Protein AF-0000000078755066 (afdb_homodimer)

InterPro domains:
  IPR021857 Protein of unknown function DUF3467 [PF11950] (11-90)

Structure (mmCIF, N/CA/C/O backbone):
data_AF-0000000078755066-model_v1
#
loop_
_entity.id
_entity.type
_entity.pdbx_description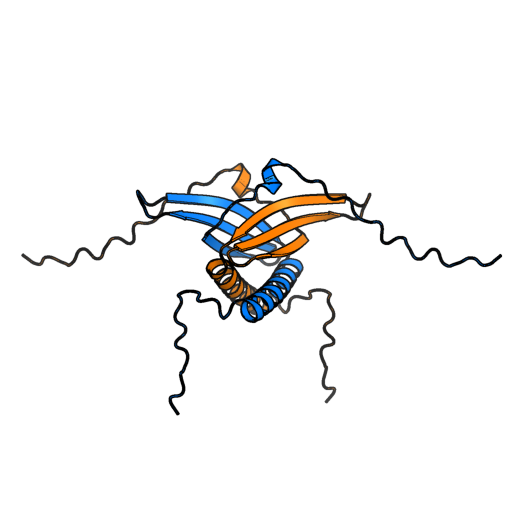
1 polymer 'DUF3467 domain-containing protein'
#
loop_
_atom_site.group_PDB
_atom_site.id
_atom_site.type_symbol
_atom_site.label_atom_id
_atom_site.label_alt_id
_atom_site.label_comp_id
_atom_site.label_asym_id
_atom_site.label_entity_id
_atom_site.label_seq_id
_atom_site.pdbx_PDB_ins_code
_atom_site.Cartn_x
_atom_site.Cartn_y
_atom_site.Cartn_z
_atom_site.occupancy
_atom_site.B_iso_or_equiv
_atom_site.auth_seq_id
_atom_site.auth_comp_id
_atom_site.auth_asym_id
_atom_site.auth_atom_id
_atom_site.pdbx_PDB_model_num
ATOM 1 N N . MET A 1 1 ? -50.469 -9.383 7.879 1 33 1 MET A N 1
ATOM 2 C CA . MET A 1 1 ? -49.594 -8.688 6.941 1 33 1 MET A CA 1
ATOM 3 C C . MET A 1 1 ? -48.125 -8.758 7.41 1 33 1 MET A C 1
ATOM 5 O O . MET A 1 1 ? -47.781 -8.172 8.438 1 33 1 MET A O 1
ATOM 9 N N . SER A 1 2 ? -47.375 -9.836 7.32 1 40.78 2 SER A N 1
ATOM 10 C CA . SER A 1 2 ? -46.062 -10.258 7.809 1 40.78 2 SER A CA 1
ATOM 11 C C . SER A 1 2 ? -44.969 -9.352 7.289 1 40.78 2 SER A C 1
ATOM 13 O O . SER A 1 2 ? -44.625 -9.383 6.105 1 40.78 2 SER A O 1
ATOM 15 N N . THR A 1 3 ? -44.906 -8.078 7.723 1 38.28 3 THR A N 1
ATOM 16 C CA . THR A 1 3 ? -43.906 -7.105 7.316 1 38.28 3 THR A CA 1
ATOM 17 C C . THR A 1 3 ? -42.5 -7.645 7.582 1 38.28 3 THR A C 1
ATOM 19 O O . THR A 1 3 ? -42.094 -7.762 8.734 1 38.28 3 THR A O 1
ATOM 22 N N . ALA A 1 4 ? -42.125 -8.641 6.852 1 44.81 4 ALA A N 1
ATOM 23 C CA . ALA A 1 4 ? -40.75 -9.102 6.934 1 44.81 4 ALA A CA 1
ATOM 24 C C . ALA A 1 4 ? -39.781 -7.926 6.996 1 44.81 4 ALA A C 1
ATOM 26 O O . ALA A 1 4 ? -39.969 -6.91 6.324 1 44.81 4 ALA A O 1
ATOM 27 N N . PRO A 1 5 ? -39.219 -7.602 8.109 1 39.03 5 PRO A N 1
ATOM 28 C CA . PRO A 1 5 ? -38.25 -6.496 8.164 1 39.03 5 PRO A CA 1
ATOM 29 C C . PRO A 1 5 ? -37.312 -6.48 6.961 1 39.03 5 PRO A C 1
ATOM 31 O O . PRO A 1 5 ? -36.875 -7.539 6.484 1 39.03 5 PRO A O 1
ATOM 34 N N . ASN A 1 6 ? -37.469 -5.574 5.949 1 39.66 6 ASN A N 1
ATOM 35 C CA . ASN A 1 6 ? -36.531 -5.262 4.879 1 39.66 6 ASN A CA 1
ATOM 36 C C . ASN A 1 6 ? -35.094 -5.277 5.387 1 39.66 6 ASN A C 1
ATOM 38 O O . ASN A 1 6 ? -34.688 -4.414 6.172 1 39.66 6 ASN A O 1
ATOM 42 N N . ILE A 1 7 ? -34.562 -6.367 5.832 1 41.25 7 ILE A N 1
ATOM 43 C CA . ILE A 1 7 ? -33.125 -6.379 6.055 1 41.25 7 ILE A CA 1
ATOM 44 C C . ILE A 1 7 ? -32.438 -5.438 5.062 1 41.25 7 ILE A C 1
ATOM 46 O O . ILE A 1 7 ? -32.656 -5.531 3.854 1 41.25 7 ILE A O 1
ATOM 50 N N . PRO A 1 8 ? -32.125 -4.277 5.457 1 41.56 8 PRO A N 1
ATOM 51 C CA . PRO A 1 8 ? -31.469 -3.385 4.5 1 41.56 8 PRO A CA 1
ATOM 52 C C . PRO A 1 8 ? -30.578 -4.133 3.52 1 41.56 8 PRO A C 1
ATOM 54 O O . PRO A 1 8 ? -29.844 -5.051 3.916 1 41.56 8 PRO A O 1
ATOM 57 N N . ASN A 1 9 ? -30.875 -4.395 2.326 1 42.41 9 ASN A N 1
ATOM 58 C CA . ASN A 1 9 ? -30.109 -4.914 1.198 1 42.41 9 ASN A CA 1
ATOM 59 C C . ASN A 1 9 ? -28.656 -4.445 1.244 1 42.41 9 ASN A C 1
ATOM 61 O O . ASN A 1 9 ? -28.391 -3.244 1.26 1 42.41 9 ASN A O 1
ATOM 65 N N . GLU A 1 10 ? -27.781 -5.004 1.999 1 49.69 10 GLU A N 1
ATOM 66 C CA . GLU A 1 10 ? -26.359 -4.691 1.84 1 49.69 10 GLU A CA 1
ATOM 67 C C . GLU A 1 10 ? -26.031 -4.359 0.387 1 49.69 10 GLU A C 1
ATOM 69 O O . GLU A 1 10 ? -25.984 -5.25 -0.465 1 49.69 10 GLU A O 1
ATOM 74 N N . SER A 1 11 ? -26.609 -3.354 -0.113 1 55.75 11 SER A N 1
ATOM 75 C CA . SER A 1 11 ? -26.438 -2.922 -1.497 1 55.75 11 SER A CA 1
ATOM 76 C C . SER A 1 11 ? -25.016 -3.154 -1.983 1 55.75 11 SER A C 1
ATOM 78 O O . SER A 1 11 ? -24.047 -2.725 -1.338 1 55.75 11 SER A O 1
ATOM 80 N N . LYS A 1 12 ? -24.75 -4.18 -2.77 1 70.56 12 LYS A N 1
ATOM 81 C CA . LYS A 1 12 ? -23.531 -4.578 -3.447 1 70.56 12 LYS A CA 1
ATOM 82 C C . LYS A 1 12 ? -22.906 -3.398 -4.195 1 70.56 12 LYS A C 1
ATOM 84 O O . LYS A 1 12 ? -23.516 -2.846 -5.109 1 70.56 12 LYS A O 1
ATOM 89 N N . ILE A 1 13 ? -22.016 -2.621 -3.639 1 84.25 13 ILE A N 1
ATOM 90 C CA . ILE A 1 13 ? -21.328 -1.497 -4.277 1 84.25 13 ILE A CA 1
ATOM 91 C C . ILE A 1 13 ? -20.656 -1.966 -5.562 1 84.25 13 ILE A C 1
ATOM 93 O O . ILE A 1 13 ? -19.906 -2.939 -5.555 1 84.25 13 ILE A O 1
ATOM 97 N N . GLU A 1 14 ? -21.203 -1.473 -6.664 1 88.5 14 GLU A N 1
ATOM 98 C CA . GLU A 1 14 ? -20.516 -1.733 -7.934 1 88.5 14 GLU A CA 1
ATOM 99 C C . GLU A 1 14 ? -19.188 -0.983 -8.016 1 88.5 14 GLU A C 1
ATOM 101 O O . GLU A 1 14 ? -19.156 0.238 -7.848 1 88.5 14 GLU A O 1
ATOM 106 N N . ILE A 1 15 ? -18.125 -1.681 -8.312 1 93.06 15 ILE A N 1
ATOM 107 C CA . ILE A 1 15 ? -16.781 -1.098 -8.344 1 93.06 15 ILE A CA 1
ATOM 108 C C . ILE A 1 15 ? -16.391 -0.798 -9.789 1 93.06 15 ILE A C 1
ATOM 110 O O . ILE A 1 15 ? -16.453 -1.679 -10.656 1 93.06 15 ILE A O 1
ATOM 114 N N . HIS A 1 16 ? -16.141 0.44 -10.062 1 94.62 16 HIS A N 1
ATOM 115 C CA . HIS A 1 16 ? -15.586 0.822 -11.359 1 94.62 16 HIS A CA 1
ATOM 116 C C . HIS A 1 16 ? -14.141 0.351 -11.5 1 94.62 16 HIS A C 1
ATOM 118 O O . HIS A 1 16 ? -13.305 0.636 -10.641 1 94.62 16 HIS A O 1
ATOM 124 N N . LEU A 1 17 ? -13.93 -0.341 -12.656 1 94.31 17 LEU A N 1
ATOM 125 C CA . LEU A 1 17 ? -12.609 -0.891 -12.938 1 94.31 17 LEU A CA 1
ATOM 126 C C . LEU A 1 17 ? -12.023 -0.285 -14.203 1 94.31 17 LEU A C 1
ATOM 128 O O . LEU A 1 17 ? -12.672 -0.293 -15.258 1 94.31 17 LEU A O 1
ATOM 132 N N . ASP A 1 18 ? -10.969 0.336 -14.148 1 95 18 ASP A N 1
ATOM 133 C CA . ASP A 1 18 ? -10.219 0.802 -15.305 1 95 18 ASP A CA 1
ATOM 134 C C . ASP A 1 18 ? -9.227 -0.26 -15.781 1 95 18 ASP A C 1
ATOM 136 O O . ASP A 1 18 ? -8.359 -0.691 -15.016 1 95 18 ASP A O 1
ATOM 140 N N . PRO A 1 19 ? -9.32 -0.684 -17.031 1 95.25 19 PRO A N 1
ATOM 141 C CA . PRO A 1 19 ? -8.438 -1.736 -17.547 1 95.25 19 PRO A CA 1
ATOM 142 C C . PRO A 1 19 ? -6.961 -1.413 -17.359 1 95.25 19 PRO A C 1
ATOM 144 O O . PRO A 1 19 ? -6.152 -2.316 -17.125 1 95.25 19 PRO A O 1
ATOM 147 N N . GLU A 1 20 ? -6.586 -0.195 -17.5 1 96.06 20 GLU A N 1
ATOM 148 C CA . GLU A 1 20 ? -5.188 0.189 -17.312 1 96.06 20 GLU A CA 1
ATOM 149 C C . GLU A 1 20 ? -4.738 -0.011 -15.875 1 96.06 20 GLU A C 1
ATOM 151 O O . GLU A 1 20 ? -3.605 -0.433 -15.625 1 96.06 20 GLU A O 1
ATOM 156 N N . ILE A 1 21 ? -5.629 0.199 -14.938 1 96.88 21 ILE A N 1
ATOM 157 C CA . ILE A 1 21 ? -5.312 0.047 -13.523 1 96.88 21 ILE A CA 1
ATOM 158 C C . ILE A 1 21 ? -5.273 -1.436 -13.164 1 96.88 21 ILE A C 1
ATOM 160 O O . ILE A 1 21 ? -4.461 -1.859 -12.336 1 96.88 21 ILE A O 1
ATOM 164 N N . LEU A 1 22 ? -6.066 -2.215 -13.805 1 96.12 22 LEU A N 1
ATOM 165 C CA . LEU A 1 22 ? -6.18 -3.643 -13.523 1 96.12 22 LEU A CA 1
ATOM 166 C C . LEU A 1 22 ? -4.867 -4.359 -13.828 1 96.12 22 LEU A C 1
ATOM 168 O O . LEU A 1 22 ? -4.586 -5.414 -13.25 1 96.12 22 LEU A O 1
ATOM 172 N N . LYS A 1 23 ? -4.129 -3.795 -14.703 1 96.81 23 LYS A N 1
ATOM 173 C CA . LYS A 1 23 ? -2.842 -4.387 -15.062 1 96.81 23 LYS A CA 1
ATOM 174 C C . LYS A 1 23 ? -1.881 -4.375 -13.883 1 96.81 23 LYS A C 1
ATOM 176 O O . LYS A 1 23 ? -0.989 -5.219 -13.789 1 96.81 23 LYS A O 1
ATOM 181 N N . GLY A 1 24 ? -2.096 -3.412 -13.016 1 98.12 24 GLY A N 1
ATOM 182 C CA . GLY A 1 24 ? -1.252 -3.279 -11.844 1 98.12 24 GLY A CA 1
ATOM 183 C C . GLY A 1 24 ? 0.086 -2.629 -12.133 1 98.12 24 GLY A C 1
ATOM 184 O O . GLY A 1 24 ? 0.492 -2.531 -13.297 1 98.12 24 GLY A O 1
ATOM 185 N N . THR A 1 25 ? 0.653 -2.164 -11.148 1 98.5 25 THR A N 1
ATOM 186 C CA . THR A 1 25 ? 1.986 -1.576 -11.219 1 98.5 25 THR A CA 1
ATOM 187 C C . THR A 1 25 ? 2.906 -2.188 -10.172 1 98.5 25 THR A C 1
ATOM 189 O O . THR A 1 25 ? 2.52 -2.324 -9.008 1 98.5 25 THR A O 1
ATOM 192 N N . PHE A 1 26 ? 4.035 -2.586 -10.602 1 98.56 26 PHE A N 1
ATOM 193 C CA . PHE A 1 26 ? 5.012 -3.211 -9.711 1 98.56 26 PHE A CA 1
ATOM 194 C C . PHE A 1 26 ? 5.766 -2.156 -8.906 1 98.56 26 PHE A C 1
ATOM 196 O O . PHE A 1 26 ? 6.148 -1.116 -9.445 1 98.56 26 PHE A O 1
ATOM 203 N N . ALA A 1 27 ? 5.93 -2.416 -7.66 1 98.5 27 ALA A N 1
ATOM 204 C CA . ALA A 1 27 ? 6.797 -1.619 -6.793 1 98.5 27 ALA A CA 1
ATOM 205 C C . ALA A 1 27 ? 7.711 -2.514 -5.957 1 98.5 27 ALA A C 1
ATOM 207 O O . ALA A 1 27 ? 7.316 -3.613 -5.559 1 98.5 27 ALA A O 1
ATOM 208 N N . ASN A 1 28 ? 8.953 -1.981 -5.684 1 97.44 28 ASN A N 1
ATOM 209 C CA . ASN A 1 28 ? 9.867 -2.775 -4.871 1 97.44 28 ASN A CA 1
ATOM 210 C C . ASN A 1 28 ? 10.422 -1.972 -3.697 1 97.44 28 ASN A C 1
ATOM 212 O O . ASN A 1 28 ? 11.203 -2.486 -2.9 1 97.44 28 ASN A O 1
ATOM 216 N N . VAL A 1 29 ? 10.039 -0.762 -3.521 1 96.88 29 VAL A N 1
ATOM 217 C CA . VAL A 1 29 ? 10.359 0.107 -2.395 1 96.88 29 VAL A CA 1
ATOM 218 C C . VAL A 1 29 ? 9.117 0.901 -1.984 1 96.88 29 VAL A C 1
ATOM 220 O O . VAL A 1 29 ? 8.336 1.318 -2.838 1 96.88 29 VAL A O 1
ATOM 223 N N . THR A 1 30 ? 8.945 1.076 -0.683 1 98.44 30 THR A N 1
ATOM 224 C CA . THR A 1 30 ? 7.855 1.924 -0.205 1 98.44 30 THR A CA 1
ATOM 225 C C . THR A 1 30 ? 8.352 2.877 0.878 1 98.44 30 THR A C 1
ATOM 227 O O . THR A 1 30 ? 8.945 2.445 1.868 1 98.44 30 THR A O 1
ATOM 230 N N . ASN A 1 31 ? 8.07 4.117 0.65 1 97.81 31 ASN A N 1
ATOM 231 C CA . ASN A 1 31 ? 8.305 5.121 1.684 1 97.81 31 ASN A CA 1
ATOM 232 C C . ASN A 1 31 ? 7.004 5.547 2.357 1 97.81 31 ASN A C 1
ATOM 234 O O . ASN A 1 31 ? 6.016 5.832 1.681 1 97.81 31 ASN A O 1
ATOM 238 N N . ILE A 1 32 ? 7.062 5.621 3.656 1 98.62 32 ILE A N 1
ATOM 239 C CA . ILE A 1 32 ? 5.855 5.965 4.398 1 98.62 32 ILE A CA 1
ATOM 240 C C . ILE A 1 32 ? 6.098 7.23 5.219 1 98.62 32 ILE A C 1
ATOM 242 O O . ILE A 1 32 ? 7.113 7.348 5.906 1 98.62 32 ILE A O 1
ATOM 246 N N . GLY A 1 33 ? 5.195 8.141 5.086 1 97.75 33 GLY A N 1
ATOM 247 C CA . GLY A 1 33 ? 5.133 9.328 5.93 1 97.75 33 GLY A CA 1
ATOM 248 C C . GLY A 1 33 ? 3.764 9.539 6.547 1 97.75 33 GLY A C 1
ATOM 249 O O . GLY A 1 33 ? 2.787 8.906 6.148 1 97.75 33 GLY A O 1
ATOM 250 N N . HIS A 1 34 ? 3.779 10.406 7.602 1 97.69 34 HIS A N 1
ATOM 251 C CA . HIS A 1 34 ? 2.484 10.664 8.219 1 97.69 34 HIS A CA 1
ATOM 252 C C . HIS A 1 34 ? 2.416 12.086 8.773 1 97.69 34 HIS A C 1
ATOM 254 O O . HIS A 1 34 ? 3.447 12.688 9.086 1 97.69 34 HIS A O 1
ATOM 260 N N . ALA A 1 35 ? 1.284 12.648 8.836 1 96.31 35 ALA A N 1
ATOM 261 C CA . ALA A 1 35 ? 0.85 13.82 9.594 1 96.31 35 ALA A CA 1
ATOM 262 C C . ALA A 1 35 ? -0.343 13.484 10.484 1 96.31 35 ALA A C 1
ATOM 264 O O . ALA A 1 35 ? -0.745 12.32 10.578 1 96.31 35 ALA A O 1
ATOM 265 N N . LYS A 1 36 ? -0.889 14.445 11.117 1 96.75 36 LYS A N 1
ATOM 266 C CA . LYS A 1 36 ? -1.943 14.195 12.094 1 96.75 36 LYS A CA 1
ATOM 267 C C . LYS A 1 36 ? -3.162 13.555 11.438 1 96.75 36 LYS A C 1
ATOM 269 O O . LYS A 1 36 ? -3.818 12.695 12.031 1 96.75 36 LYS A O 1
ATOM 274 N N . GLU A 1 37 ? -3.398 13.945 10.172 1 96.5 37 GLU A N 1
ATOM 275 C CA . GLU A 1 37 ? -4.684 13.547 9.602 1 96.5 37 GLU A CA 1
ATOM 276 C C . GLU A 1 37 ? -4.496 12.57 8.445 1 96.5 37 GLU A C 1
ATOM 278 O O . GLU A 1 37 ? -5.469 12.133 7.832 1 96.5 37 GLU A O 1
ATOM 283 N N . GLU A 1 38 ? -3.217 12.234 8.195 1 97.94 38 GLU A N 1
ATOM 284 C CA . GLU A 1 38 ? -3.047 11.422 6.992 1 97.94 38 GLU A CA 1
ATOM 285 C C . GLU A 1 38 ? -1.766 10.594 7.062 1 97.94 38 GLU A C 1
ATOM 287 O O . GLU A 1 38 ? -0.84 10.938 7.801 1 97.94 38 GLU A O 1
ATOM 292 N N . PHE A 1 39 ? -1.79 9.523 6.355 1 98.75 39 PHE A N 1
ATOM 293 C CA . PHE A 1 39 ? -0.626 8.727 5.984 1 98.75 39 PHE A CA 1
ATOM 294 C C . PHE A 1 39 ? -0.389 8.781 4.48 1 98.75 39 PHE A C 1
ATOM 296 O O . PHE A 1 39 ? -1.338 8.727 3.693 1 98.75 39 PHE A O 1
ATOM 303 N N . ILE A 1 40 ? 0.87 8.898 4.117 1 98.75 40 ILE A N 1
ATOM 304 C CA . ILE A 1 40 ? 1.259 8.906 2.711 1 98.75 40 ILE A CA 1
ATOM 305 C C . ILE A 1 40 ? 2.172 7.719 2.418 1 98.75 40 ILE A C 1
ATOM 307 O O . ILE A 1 40 ? 3.201 7.543 3.074 1 98.75 40 ILE A O 1
ATOM 311 N N . LEU A 1 41 ? 1.752 6.867 1.507 1 98.88 41 LEU A N 1
ATOM 312 C CA . LEU A 1 41 ? 2.564 5.754 1.025 1 98.88 41 LEU A CA 1
ATOM 313 C C . LEU A 1 41 ? 3.066 6.02 -0.39 1 98.88 41 LEU A C 1
ATOM 315 O O . LEU A 1 41 ? 2.277 6.043 -1.338 1 98.88 41 LEU A O 1
ATOM 319 N N . ASP A 1 42 ? 4.324 6.199 -0.542 1 98.75 42 ASP A N 1
ATOM 320 C CA . ASP A 1 42 ? 4.973 6.348 -1.84 1 98.75 42 ASP A CA 1
ATOM 321 C C . ASP A 1 42 ? 5.543 5.016 -2.322 1 98.75 42 ASP A C 1
ATOM 323 O O . ASP A 1 42 ? 6.5 4.5 -1.743 1 98.75 42 ASP A O 1
ATOM 327 N N . TYR A 1 43 ? 4.961 4.5 -3.379 1 98.81 43 TYR A N 1
ATOM 328 C CA . TYR A 1 43 ? 5.461 3.273 -3.992 1 98.81 43 TYR A CA 1
ATOM 329 C C . TYR A 1 43 ? 6.449 3.586 -5.109 1 98.81 43 TYR A C 1
ATOM 331 O O . TYR A 1 43 ? 6.145 4.363 -6.016 1 98.81 43 TYR A O 1
ATOM 339 N N . LEU A 1 44 ? 7.578 2.914 -5.043 1 98.5 44 LEU A N 1
ATOM 340 C CA . LEU A 1 44 ? 8.648 3.211 -5.996 1 98.5 44 LEU A CA 1
ATOM 341 C C . LEU A 1 44 ? 9.117 1.939 -6.691 1 98.5 44 LEU A C 1
ATOM 343 O O . LEU A 1 44 ? 9.047 0.848 -6.125 1 98.5 44 LEU A O 1
ATOM 347 N N . PHE A 1 45 ? 9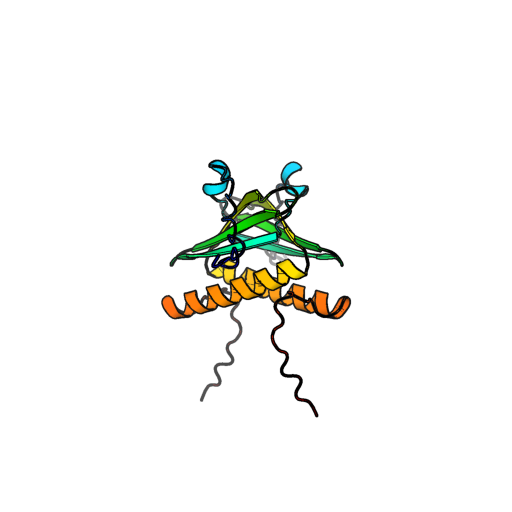.508 2.154 -7.914 1 98.12 45 PHE A N 1
ATOM 348 C CA . PHE A 1 45 ? 10.312 1.173 -8.633 1 98.12 45 PHE A CA 1
ATOM 349 C C . PHE A 1 45 ? 11.758 1.641 -8.75 1 98.12 45 PHE A C 1
ATOM 351 O O . PHE A 1 45 ? 12.031 2.688 -9.344 1 98.12 45 PHE A O 1
ATOM 358 N N . ILE A 1 46 ? 12.68 0.896 -8.148 1 97.25 46 ILE A N 1
ATOM 359 C CA . ILE A 1 46 ? 14.094 1.258 -8.148 1 97.25 46 ILE A CA 1
ATOM 360 C C . ILE A 1 46 ? 14.906 0.143 -8.797 1 97.25 46 ILE A C 1
ATOM 362 O O . ILE A 1 46 ? 14.672 -1.039 -8.539 1 97.25 46 ILE A O 1
ATOM 366 N N . GLN A 1 47 ? 15.711 0.572 -9.672 1 94.69 47 GLN A N 1
ATOM 367 C CA . GLN A 1 47 ? 16.625 -0.391 -10.273 1 94.69 47 GLN A CA 1
ATOM 368 C C . GLN A 1 47 ? 18.062 0.113 -10.219 1 94.69 47 GLN A C 1
ATOM 370 O O . GLN A 1 47 ? 18.312 1.317 -10.102 1 94.69 47 GLN A O 1
ATOM 375 N N . GLN A 1 48 ? 18.953 -0.736 -10.148 1 93.56 48 GLN A N 1
ATOM 376 C CA . GLN A 1 48 ? 20.375 -0.399 -10.094 1 93.56 48 GLN A CA 1
ATOM 377 C C . GLN A 1 48 ? 21.062 -0.737 -11.406 1 93.56 48 GLN A C 1
ATOM 379 O O . GLN A 1 48 ? 22.078 -0.124 -11.75 1 93.56 48 GLN A O 1
ATOM 384 N N . HIS A 1 49 ? 20.656 -1.766 -12.023 1 90.38 49 HIS A N 1
ATOM 385 C CA . HIS A 1 49 ? 21.234 -2.217 -13.281 1 90.38 49 HIS A CA 1
ATOM 386 C C . HIS A 1 49 ? 20.281 -1.951 -14.445 1 90.38 49 HIS A C 1
ATOM 388 O O . HIS A 1 49 ? 19.062 -2.107 -14.305 1 90.38 49 HIS A O 1
ATOM 394 N N . PRO A 1 50 ? 20.672 -1.665 -15.656 1 89.56 50 PRO A N 1
ATOM 395 C CA . PRO A 1 50 ? 22.062 -1.413 -16.031 1 89.56 50 PRO A CA 1
ATOM 396 C C . PRO A 1 50 ? 22.609 -0.127 -15.43 1 89.56 50 PRO A C 1
ATOM 398 O O . PRO A 1 50 ? 23.828 0.033 -15.32 1 89.56 50 PRO A O 1
ATOM 401 N N . ALA A 1 51 ? 21.641 0.854 -15.117 1 89.25 51 ALA A N 1
ATOM 402 C CA . ALA A 1 51 ? 22 2.08 -14.406 1 89.25 51 ALA A CA 1
ATOM 403 C C . ALA A 1 51 ? 20.984 2.393 -13.312 1 89.25 51 ALA A C 1
ATOM 405 O O . ALA A 1 51 ? 19.797 2.029 -13.43 1 89.25 51 ALA A O 1
ATOM 406 N N . PRO A 1 52 ? 21.5 3.121 -12.266 1 91.38 52 PRO A N 1
ATOM 407 C CA . PRO A 1 52 ? 20.562 3.49 -11.195 1 91.38 52 PRO A CA 1
ATOM 408 C C . PRO A 1 52 ? 19.391 4.328 -11.688 1 91.38 52 PRO A C 1
ATOM 410 O O . PRO A 1 52 ? 19.594 5.316 -12.398 1 91.38 52 PRO A O 1
ATOM 413 N N . PHE A 1 53 ? 18.203 3.805 -11.414 1 93.81 53 PHE A N 1
ATOM 414 C CA . PHE A 1 53 ? 16.969 4.469 -11.836 1 93.81 53 PHE A CA 1
ATOM 415 C C . PHE A 1 53 ? 15.867 4.258 -10.805 1 93.81 53 PHE A C 1
ATOM 417 O O . PHE A 1 53 ? 15.742 3.174 -10.234 1 93.81 53 PHE A O 1
ATOM 424 N N . GLY A 1 54 ? 15.133 5.406 -10.539 1 96.75 54 GLY A N 1
ATOM 425 C CA . GLY A 1 54 ? 13.992 5.328 -9.648 1 96.75 54 GLY A CA 1
ATOM 426 C C . GLY A 1 54 ? 12.766 6.062 -10.172 1 96.75 54 GLY A C 1
ATOM 427 O O . GLY A 1 54 ? 12.898 7.098 -10.828 1 96.75 54 GLY A O 1
ATOM 428 N N . LYS A 1 55 ? 11.602 5.504 -9.914 1 97.75 55 LYS A N 1
ATOM 429 C CA . LYS A 1 55 ? 10.352 6.125 -10.328 1 97.75 55 LYS A CA 1
ATOM 430 C C . LYS A 1 55 ? 9.281 6 -9.242 1 97.75 55 LYS A C 1
ATOM 432 O O . LYS A 1 55 ? 9.094 4.922 -8.68 1 97.75 55 LYS A O 1
ATOM 437 N N . LEU A 1 56 ? 8.656 7.121 -8.922 1 98.5 56 LEU A N 1
ATOM 438 C CA . LEU A 1 56 ? 7.434 7.066 -8.141 1 98.5 56 LEU A CA 1
ATOM 439 C C . LEU A 1 56 ? 6.27 6.539 -8.977 1 98.5 56 LEU A C 1
ATOM 441 O O . LEU A 1 56 ? 5.844 7.191 -9.93 1 98.5 56 LEU A O 1
ATOM 445 N N . VAL A 1 57 ? 5.746 5.414 -8.617 1 98.19 57 VAL A N 1
ATOM 446 C CA . VAL A 1 57 ? 4.758 4.801 -9.5 1 98.19 57 VAL A CA 1
ATOM 447 C C . VAL A 1 57 ? 3.355 5.043 -8.953 1 98.19 57 VAL A C 1
ATOM 449 O O . VAL A 1 57 ? 2.371 4.961 -9.688 1 98.19 57 VAL A O 1
ATOM 452 N N . SER A 1 58 ? 3.293 5.293 -7.652 1 98.56 58 SER A N 1
ATOM 453 C CA . SER A 1 58 ? 2.004 5.629 -7.055 1 98.56 58 SER A CA 1
ATOM 454 C C . SER A 1 58 ? 2.18 6.289 -5.691 1 98.56 58 SER A C 1
ATOM 456 O O . SER A 1 58 ? 3.068 5.914 -4.926 1 98.56 58 SER A O 1
ATOM 458 N N . ARG A 1 59 ? 1.319 7.312 -5.395 1 98.81 59 ARG A N 1
ATOM 459 C CA . ARG A 1 59 ? 1.216 7.91 -4.066 1 98.81 59 ARG A CA 1
ATOM 460 C C . ARG A 1 59 ? -0.195 7.758 -3.506 1 98.81 59 ARG A C 1
ATOM 462 O O . ARG A 1 59 ? -1.154 8.281 -4.078 1 98.81 59 ARG A O 1
ATOM 469 N N . MET A 1 60 ? -0.271 6.984 -2.461 1 98.88 60 MET A N 1
ATOM 470 C CA . MET A 1 60 ? -1.562 6.73 -1.825 1 98.88 60 MET A CA 1
ATOM 471 C C . MET A 1 60 ? -1.716 7.562 -0.556 1 98.88 60 MET A C 1
ATOM 473 O O . MET A 1 60 ? -0.792 7.641 0.255 1 98.88 60 MET A O 1
ATOM 477 N N . ILE A 1 61 ? -2.857 8.172 -0.4 1 98.88 61 ILE A N 1
ATOM 478 C CA . ILE A 1 61 ? -3.197 8.93 0.801 1 98.88 61 ILE A CA 1
ATOM 479 C C . ILE A 1 61 ? -4.27 8.18 1.593 1 98.88 61 ILE A C 1
ATOM 481 O O . ILE A 1 61 ? -5.336 7.867 1.062 1 98.88 61 ILE A O 1
ATOM 485 N N . LEU A 1 62 ? -3.998 7.934 2.85 1 98.69 62 LEU A N 1
ATOM 486 C CA . LEU A 1 62 ? -4.898 7.211 3.74 1 98.69 62 LEU A CA 1
ATOM 487 C C . LEU A 1 62 ? -5.16 8.008 5.016 1 98.69 62 LEU A C 1
ATOM 489 O O . LEU A 1 62 ? -4.309 8.789 5.449 1 98.69 62 LEU A O 1
ATOM 493 N N . THR A 1 63 ? -6.293 7.777 5.621 1 97.94 63 THR A N 1
ATOM 494 C CA . THR A 1 63 ? -6.484 8.227 6.996 1 97.94 63 THR A CA 1
ATOM 495 C C . THR A 1 63 ? -5.727 7.328 7.969 1 97.94 63 THR A C 1
ATOM 497 O O . THR A 1 63 ? -5.359 6.203 7.625 1 97.94 63 THR A O 1
ATOM 500 N N . PRO A 1 64 ? -5.527 7.797 9.141 1 98.12 64 PRO A N 1
ATOM 501 C CA . PRO A 1 64 ? -4.895 6.938 10.148 1 98.12 64 PRO A CA 1
ATOM 502 C C . PRO A 1 64 ? -5.68 5.656 10.406 1 98.12 64 PRO A C 1
ATOM 504 O O . PRO A 1 64 ? -5.094 4.578 10.508 1 98.12 64 PRO A O 1
ATOM 507 N N . GLY A 1 65 ? -6.957 5.805 10.469 1 97.44 65 GLY A N 1
ATOM 508 C CA . GLY A 1 65 ? -7.793 4.625 10.633 1 97.44 65 GLY A CA 1
ATOM 509 C C . GLY A 1 65 ? -7.605 3.607 9.523 1 97.44 65 GLY A C 1
ATOM 510 O O . GLY A 1 65 ? -7.488 2.408 9.781 1 97.44 65 GLY A O 1
ATOM 511 N N . HIS A 1 66 ? -7.566 4.078 8.352 1 97.81 66 HIS A N 1
ATOM 512 C CA . HIS A 1 66 ? -7.371 3.178 7.219 1 97.81 66 HIS A CA 1
ATOM 513 C C . HIS A 1 66 ? -5.973 2.572 7.227 1 97.81 66 HIS A C 1
ATOM 515 O O . HIS A 1 66 ? -5.805 1.388 6.93 1 97.81 66 HIS A O 1
ATOM 521 N N . ALA A 1 67 ? -5 3.357 7.5 1 98.44 67 ALA A N 1
ATOM 522 C CA . ALA A 1 67 ? -3.637 2.844 7.582 1 98.44 67 ALA A CA 1
ATOM 523 C C . ALA A 1 67 ? -3.545 1.683 8.562 1 98.44 67 ALA A C 1
ATOM 525 O O . ALA A 1 67 ? -2.889 0.676 8.289 1 98.44 67 ALA A O 1
ATOM 526 N N . LYS A 1 68 ? -4.195 1.854 9.656 1 98.19 68 LYS A N 1
ATOM 527 C CA . LYS A 1 68 ? -4.18 0.794 10.656 1 98.19 68 LYS A CA 1
ATOM 528 C C . LYS A 1 68 ? -4.918 -0.446 10.156 1 98.19 68 LYS A C 1
ATOM 530 O O . LYS A 1 68 ? -4.473 -1.572 10.391 1 98.19 68 LYS A O 1
ATOM 535 N N . ARG A 1 69 ? -5.98 -0.252 9.547 1 97.69 69 ARG A N 1
ATOM 536 C CA . ARG A 1 69 ? -6.691 -1.385 8.961 1 97.69 69 ARG A CA 1
ATOM 537 C C . ARG A 1 69 ? -5.84 -2.08 7.902 1 97.69 69 ARG A C 1
ATOM 539 O O . ARG A 1 69 ? -5.863 -3.307 7.785 1 97.69 69 ARG A O 1
ATOM 546 N N . LEU A 1 70 ? -5.164 -1.3 7.086 1 98.19 70 LEU A N 1
ATOM 547 C CA . LEU A 1 70 ? -4.242 -1.868 6.105 1 98.19 70 LEU A CA 1
ATOM 548 C C . LEU A 1 70 ? -3.184 -2.727 6.785 1 98.19 70 LEU A C 1
ATOM 550 O O . LEU A 1 70 ? -2.879 -3.828 6.324 1 98.19 70 LEU A O 1
ATOM 554 N N . LEU A 1 71 ? -2.621 -2.205 7.84 1 98.38 71 LEU A N 1
ATOM 555 C CA . LEU A 1 71 ? -1.638 -2.949 8.617 1 98.38 71 LEU A CA 1
ATOM 556 C C . LEU A 1 71 ? -2.193 -4.305 9.047 1 98.38 71 LEU A C 1
ATOM 558 O O . LEU A 1 71 ? -1.538 -5.332 8.867 1 98.38 71 LEU A O 1
ATOM 562 N N . GLN A 1 72 ? -3.355 -4.273 9.57 1 97.75 72 GLN A N 1
ATOM 563 C CA . GLN A 1 72 ? -3.98 -5.496 10.07 1 97.75 72 GLN A CA 1
ATOM 564 C C . GLN A 1 72 ? -4.23 -6.488 8.938 1 97.75 72 GLN A C 1
ATOM 566 O O . GLN A 1 72 ? -3.988 -7.688 9.094 1 97.75 72 GLN A O 1
ATOM 571 N N . ALA A 1 73 ? -4.707 -5.965 7.871 1 97.62 73 ALA A N 1
ATOM 572 C CA . ALA A 1 73 ? -4.957 -6.82 6.711 1 97.62 73 ALA A CA 1
ATOM 573 C C . ALA A 1 73 ? -3.66 -7.434 6.195 1 97.62 73 ALA A C 1
ATOM 575 O O . ALA A 1 73 ? -3.619 -8.617 5.852 1 97.62 73 ALA A O 1
ATOM 576 N N . LEU A 1 74 ? -2.637 -6.637 6.078 1 98.25 74 LEU A N 1
ATOM 577 C CA . LEU A 1 74 ? -1.337 -7.105 5.605 1 98.25 74 LEU A CA 1
ATOM 578 C C . LEU A 1 74 ? -0.77 -8.164 6.543 1 98.25 74 LEU A C 1
ATOM 580 O O . LEU A 1 74 ? -0.226 -9.172 6.086 1 98.25 74 LEU A O 1
ATOM 584 N N . GLN A 1 75 ? -0.896 -7.941 7.793 1 98.12 75 GLN A N 1
ATOM 585 C CA . GLN A 1 75 ? -0.444 -8.906 8.789 1 98.12 75 GLN A CA 1
ATOM 586 C C . GLN A 1 75 ? -1.121 -10.258 8.586 1 98.12 75 GLN A C 1
ATOM 588 O O . GLN A 1 75 ? -0.457 -11.297 8.586 1 98.12 75 GLN A O 1
ATOM 593 N N . GLU A 1 76 ? -2.395 -10.211 8.461 1 98.06 76 GLU A N 1
ATOM 594 C CA . GLU A 1 76 ? -3.166 -11.438 8.289 1 98.06 76 GLU A CA 1
ATOM 595 C C . GLU A 1 76 ? -2.768 -12.164 7.004 1 98.06 76 GLU A C 1
ATOM 597 O O . GLU A 1 76 ? -2.615 -13.383 7 1 98.06 76 GLU A O 1
ATOM 602 N N . ASN A 1 77 ? -2.605 -11.43 5.941 1 98 77 ASN A N 1
ATOM 603 C CA . ASN A 1 77 ? -2.266 -12.039 4.656 1 98 77 ASN A CA 1
ATOM 604 C C . ASN A 1 77 ? -0.847 -12.602 4.66 1 98 77 ASN A C 1
ATOM 606 O O . ASN A 1 77 ? -0.59 -13.656 4.074 1 98 77 ASN A O 1
ATOM 610 N N . ILE A 1 78 ? 0.041 -11.938 5.273 1 98.12 78 ILE A N 1
ATOM 611 C CA . ILE A 1 78 ? 1.41 -12.43 5.371 1 98.12 78 ILE A CA 1
ATOM 612 C C . ILE A 1 78 ? 1.442 -13.703 6.215 1 98.12 78 ILE A C 1
ATOM 614 O O . ILE A 1 78 ? 2.154 -14.656 5.887 1 98.12 78 ILE A O 1
ATOM 618 N N . ARG A 1 79 ? 0.721 -13.703 7.32 1 98.06 79 ARG A N 1
ATOM 619 C CA . ARG A 1 79 ? 0.616 -14.906 8.133 1 98.06 79 ARG A CA 1
ATOM 620 C C . ARG A 1 79 ? 0.138 -16.094 7.301 1 98.06 79 ARG A C 1
ATOM 622 O O . ARG A 1 79 ? 0.74 -17.172 7.336 1 98.06 79 ARG A O 1
ATOM 629 N N . ARG A 1 80 ? -0.88 -15.914 6.559 1 98.12 80 ARG A N 1
ATOM 630 C CA . ARG A 1 80 ? -1.435 -16.969 5.719 1 98.12 80 ARG A CA 1
ATOM 631 C C . ARG A 1 80 ? -0.437 -17.391 4.648 1 98.12 80 ARG A C 1
ATOM 633 O O . ARG A 1 80 ? -0.31 -18.594 4.348 1 98.12 80 ARG A O 1
ATOM 640 N N . TYR A 1 81 ? 0.172 -16.469 4.047 1 98.31 81 TYR A N 1
ATOM 641 C CA . TYR A 1 81 ? 1.194 -16.75 3.049 1 98.31 81 TYR A CA 1
ATOM 642 C C . TYR A 1 81 ? 2.287 -17.656 3.627 1 98.31 81 TYR A C 1
ATOM 644 O O . TYR A 1 81 ? 2.654 -18.656 3.023 1 98.31 81 TYR A O 1
ATOM 652 N N . GLU A 1 82 ? 2.76 -17.234 4.789 1 98.12 82 GLU A N 1
ATOM 653 C CA . GLU A 1 82 ? 3.873 -17.953 5.402 1 98.12 82 GLU A CA 1
ATOM 654 C C . GLU A 1 82 ? 3.451 -19.344 5.855 1 98.12 82 GLU A C 1
ATOM 656 O O . GLU A 1 82 ? 4.258 -20.281 5.852 1 98.12 82 GLU A O 1
ATOM 661 N N . GLU A 1 83 ? 2.209 -19.516 6.246 1 97.94 83 GLU A N 1
ATOM 662 C CA . GLU A 1 83 ? 1.673 -20.828 6.578 1 97.94 83 GLU A CA 1
ATOM 663 C C . GLU A 1 83 ? 1.668 -21.75 5.355 1 97.94 83 GLU A C 1
ATOM 665 O O . GLU A 1 83 ? 1.906 -22.953 5.477 1 97.94 83 GLU A O 1
ATOM 670 N N . GLN A 1 84 ? 1.463 -21.156 4.277 1 97.5 84 GLN A N 1
ATOM 671 C CA . GLN A 1 84 ? 1.284 -21.922 3.053 1 97.5 84 GLN A CA 1
ATOM 672 C C . GLN A 1 84 ? 2.617 -22.141 2.344 1 97.5 84 GLN A C 1
ATOM 674 O O . GLN A 1 84 ? 2.857 -23.219 1.784 1 97.5 84 GLN A O 1
ATOM 679 N N . PHE A 1 85 ? 3.469 -21.219 2.326 1 97.06 85 PHE A N 1
ATOM 680 C CA . PHE A 1 85 ? 4.621 -21.266 1.437 1 97.06 85 PHE A CA 1
ATOM 681 C C . PHE A 1 85 ? 5.922 -21.156 2.227 1 97.06 85 PHE A C 1
ATOM 683 O O . PHE A 1 85 ? 7.012 -21.266 1.66 1 97.06 85 PHE A O 1
ATOM 690 N N . GLY A 1 86 ? 5.867 -20.953 3.572 1 96.25 86 GLY A N 1
ATOM 691 C CA . GLY A 1 86 ? 7.059 -20.812 4.395 1 96.25 86 GLY A CA 1
ATOM 692 C C . GLY A 1 86 ? 7.375 -19.359 4.738 1 96.25 86 GLY A C 1
ATOM 693 O O . GLY A 1 86 ? 6.793 -18.438 4.164 1 96.25 86 GLY A O 1
ATOM 694 N N . THR A 1 87 ? 8.328 -19.141 5.594 1 96.38 87 THR A N 1
ATOM 695 C CA . THR A 1 87 ? 8.688 -17.828 6.113 1 96.38 87 THR A CA 1
ATOM 696 C C . THR A 1 87 ? 9.273 -16.953 5.008 1 96.38 87 THR A C 1
ATOM 698 O O . THR A 1 87 ? 10.062 -17.422 4.188 1 96.38 87 THR A O 1
ATOM 701 N N . ILE A 1 88 ? 8.82 -15.719 5.039 1 95.25 88 ILE A N 1
ATOM 702 C CA . ILE A 1 88 ? 9.328 -14.75 4.066 1 95.25 88 ILE A CA 1
ATOM 703 C C . ILE A 1 88 ? 10.664 -14.188 4.555 1 95.25 88 ILE A C 1
ATOM 705 O O . ILE A 1 88 ? 10.766 -13.719 5.688 1 95.25 88 ILE A O 1
ATOM 709 N N . ASP A 1 89 ? 11.617 -14.305 3.732 1 89.06 89 ASP A N 1
ATOM 710 C CA . ASP A 1 89 ? 12.922 -13.719 4.031 1 89.06 89 ASP A CA 1
ATOM 711 C C . ASP A 1 89 ? 12.992 -12.273 3.539 1 89.06 89 ASP A C 1
ATOM 713 O O . ASP A 1 89 ? 12.852 -12.008 2.344 1 89.06 89 ASP A O 1
ATOM 717 N N . THR A 1 90 ? 13.102 -11.258 4.426 1 85.75 90 THR A N 1
ATOM 718 C CA . THR A 1 90 ? 13.156 -9.859 4.027 1 85.75 90 THR A CA 1
ATOM 719 C C . THR A 1 90 ? 14.586 -9.453 3.676 1 85.75 90 THR A C 1
ATOM 721 O O . THR A 1 90 ? 14.812 -8.383 3.111 1 85.75 90 THR A O 1
ATOM 724 N N . GLY A 1 91 ? 15.391 -10.508 3.758 1 71.56 91 GLY A N 1
ATOM 725 C CA . GLY A 1 91 ? 16.812 -10.227 3.576 1 71.56 91 GLY A CA 1
ATOM 726 C C . GLY A 1 91 ? 17.406 -9.445 4.727 1 71.56 91 GLY A C 1
ATOM 727 O O . GLY A 1 91 ? 18.625 -9.203 4.754 1 71.56 91 GLY A O 1
ATOM 728 N N . VAL A 1 92 ? 16.469 -8.781 5.473 1 60.25 92 VAL A N 1
ATOM 729 C CA . VAL A 1 92 ? 17 -8.102 6.648 1 60.25 92 VAL A CA 1
ATOM 730 C C . VAL A 1 92 ? 17.234 -9.109 7.773 1 60.25 92 VAL A C 1
ATOM 732 O O . VAL A 1 92 ? 16.312 -9.852 8.148 1 60.25 92 VAL A O 1
ATOM 735 N N . SER A 1 93 ? 18.266 -9.781 7.75 1 45.88 93 SER A N 1
ATOM 736 C CA . SER A 1 93 ? 18.672 -10.812 8.703 1 45.88 93 SER A CA 1
ATOM 737 C C . SER A 1 93 ? 18.344 -10.414 10.133 1 45.88 93 SER A C 1
ATOM 739 O O . SER A 1 93 ? 18.859 -9.414 10.641 1 45.88 93 SER A O 1
ATOM 741 N N . VAL A 1 94 ? 17.094 -10.398 10.523 1 43.47 94 VAL A N 1
ATOM 742 C CA . VAL A 1 94 ? 17.016 -10.234 11.977 1 43.47 94 VAL A CA 1
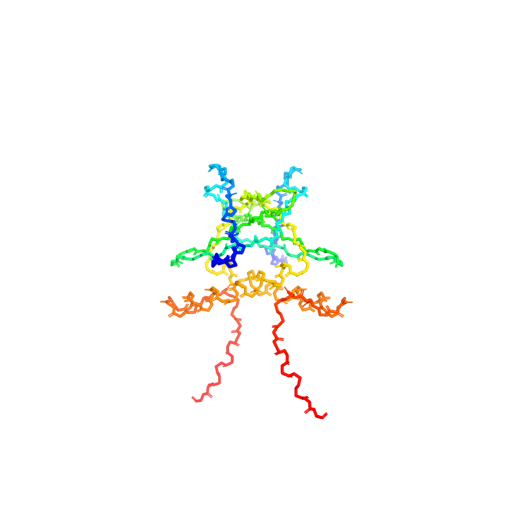ATOM 743 C C . VAL A 1 94 ? 17.781 -11.367 12.664 1 43.47 94 VAL A C 1
ATOM 745 O O . VAL A 1 94 ? 17.594 -12.539 12.328 1 43.47 94 VAL A O 1
ATOM 748 N N . PRO A 1 95 ? 18.766 -10.984 13.281 1 38.16 95 PRO A N 1
ATOM 749 C CA . PRO A 1 95 ? 19.531 -12.008 14 1 38.16 95 PRO A CA 1
ATOM 750 C C . PRO A 1 95 ? 18.641 -12.922 14.852 1 38.16 95 PRO A C 1
ATOM 752 O O . PRO A 1 95 ? 17.859 -12.43 15.672 1 38.16 95 PRO A O 1
ATOM 755 N N . THR A 1 96 ? 18.016 -13.75 14.148 1 40 96 THR A N 1
ATOM 756 C CA . THR A 1 96 ? 17.297 -14.734 14.953 1 40 96 THR A CA 1
ATOM 757 C C . THR A 1 96 ? 18.188 -15.242 16.094 1 40 96 THR A C 1
ATOM 759 O O . THR A 1 96 ? 19.344 -15.602 15.875 1 40 96 THR A O 1
ATOM 762 N N . ASN A 1 97 ? 17.891 -14.68 17.219 1 39.69 97 ASN A N 1
ATOM 763 C CA . ASN A 1 97 ? 18.516 -15.289 18.391 1 39.69 97 ASN A CA 1
ATOM 764 C C . ASN A 1 97 ? 18.375 -16.812 18.375 1 39.69 97 ASN A C 1
ATOM 766 O O . ASN A 1 97 ? 17.266 -17.328 18.562 1 39.69 97 ASN A O 1
ATOM 770 N N . ARG A 1 98 ? 18.875 -17.438 17.406 1 36.75 98 ARG A N 1
ATOM 771 C CA . ARG A 1 98 ? 19.016 -18.875 17.594 1 36.75 98 ARG A CA 1
ATOM 772 C C . ARG A 1 98 ? 19.578 -19.188 18.984 1 36.75 98 ARG A C 1
ATOM 774 O O . ARG A 1 98 ? 20.719 -18.844 19.281 1 36.75 98 ARG A O 1
ATOM 781 N N . THR A 1 99 ? 18.719 -19.109 19.969 1 35 99 THR A N 1
ATOM 782 C CA . THR A 1 99 ? 19.188 -19.703 21.219 1 35 99 THR A CA 1
ATOM 783 C C . THR A 1 99 ? 19.719 -21.125 20.969 1 35 99 THR A C 1
ATOM 785 O O . THR A 1 99 ? 19 -21.984 20.469 1 35 99 THR A O 1
ATOM 788 N N . LEU A 1 100 ? 20.906 -21.188 20.516 1 35.25 100 LEU A N 1
ATOM 789 C CA . LEU A 1 100 ? 21.688 -22.422 20.594 1 35.25 100 LEU A CA 1
ATOM 790 C C . LEU A 1 100 ? 21.391 -23.172 21.891 1 35.25 100 LEU A C 1
ATOM 792 O O . LEU A 1 100 ? 21.562 -22.625 22.984 1 35.25 100 LEU A O 1
ATOM 796 N N . GLN A 1 101 ? 20.281 -24.031 21.875 1 27.72 101 GLN A N 1
ATOM 797 C CA . GLN A 1 101 ? 20.422 -25.078 22.891 1 27.72 101 GLN A CA 1
ATOM 798 C C . GLN A 1 101 ? 21.422 -26.141 22.453 1 27.72 101 GLN A C 1
ATOM 800 O O . GLN A 1 101 ? 21.438 -26.547 21.281 1 27.72 101 GLN A O 1
ATOM 805 N N . MET B 1 1 ? 51.344 7.074 -1.956 1 33.34 1 MET B N 1
ATOM 806 C CA . MET B 1 1 ? 50.156 7.234 -2.789 1 33.34 1 MET B CA 1
ATOM 807 C C . MET B 1 1 ? 48.938 6.66 -2.098 1 33.34 1 MET B C 1
ATOM 809 O O . MET B 1 1 ? 48.844 5.445 -1.923 1 33.34 1 MET B O 1
ATOM 813 N N . SER B 1 2 ? 48.344 7.238 -1.091 1 40.84 2 SER B N 1
ATOM 814 C CA . SER B 1 2 ? 47.281 6.891 -0.142 1 40.84 2 SER B CA 1
ATOM 815 C C . SER B 1 2 ? 45.969 6.598 -0.858 1 40.84 2 SER B C 1
ATOM 817 O O . SER B 1 2 ? 45.312 7.508 -1.381 1 40.84 2 SER B O 1
ATOM 819 N N . THR B 1 3 ? 45.875 5.492 -1.622 1 37.69 3 THR B N 1
ATOM 820 C CA . THR B 1 3 ? 44.688 5.082 -2.334 1 37.69 3 THR B CA 1
ATOM 821 C C . THR B 1 3 ? 43.5 4.957 -1.375 1 37.69 3 THR B C 1
ATOM 823 O O . THR B 1 3 ? 43.438 4.039 -0.557 1 37.69 3 THR B O 1
ATOM 826 N N . ALA B 1 4 ? 43.062 6.066 -0.855 1 44.44 4 ALA B N 1
ATOM 827 C CA . ALA B 1 4 ? 41.844 6.031 -0.071 1 44.44 4 ALA B CA 1
ATOM 828 C C . ALA B 1 4 ? 40.812 5.121 -0.721 1 44.44 4 ALA B C 1
ATOM 830 O O . ALA B 1 4 ? 40.656 5.125 -1.944 1 44.44 4 ALA B O 1
ATOM 831 N N . PRO B 1 5 ? 40.562 3.949 -0.216 1 38.88 5 PRO B N 1
ATOM 832 C CA . PRO B 1 5 ? 39.531 3.102 -0.818 1 38.88 5 PRO B CA 1
ATOM 833 C C . PRO B 1 5 ? 38.281 3.887 -1.221 1 38.88 5 PRO B C 1
ATOM 835 O O . PRO B 1 5 ? 37.875 4.824 -0.522 1 38.88 5 PRO B O 1
ATOM 838 N N . ASN B 1 6 ? 38.031 4.164 -2.533 1 39.34 6 ASN B N 1
ATOM 839 C CA . ASN B 1 6 ? 36.781 4.676 -3.1 1 39.34 6 ASN B CA 1
ATOM 840 C C . ASN B 1 6 ? 35.562 4.051 -2.422 1 39.34 6 ASN B C 1
ATOM 842 O O . ASN B 1 6 ? 35.312 2.855 -2.574 1 39.34 6 ASN B O 1
ATOM 846 N N . ILE B 1 7 ? 35.344 4.266 -1.186 1 41.19 7 ILE B N 1
ATOM 847 C CA . ILE B 1 7 ? 34.031 3.863 -0.661 1 41.19 7 ILE B CA 1
ATOM 848 C C . ILE B 1 7 ? 33 3.957 -1.764 1 41.19 7 ILE B C 1
ATOM 850 O O . ILE B 1 7 ? 32.875 4.98 -2.439 1 41.19 7 ILE B O 1
ATOM 854 N N . PRO B 1 8 ? 32.656 2.891 -2.352 1 41.5 8 PRO B N 1
ATOM 855 C CA . PRO B 1 8 ? 31.641 2.98 -3.406 1 41.5 8 PRO B CA 1
ATOM 856 C C . PRO B 1 8 ? 30.609 4.074 -3.139 1 41.5 8 PRO B C 1
ATOM 858 O O . PRO B 1 8 ? 30.141 4.223 -2.008 1 41.5 8 PRO B O 1
ATOM 861 N N . ASN B 1 9 ? 30.578 5.195 -3.697 1 42.41 9 ASN B N 1
ATOM 862 C CA . ASN B 1 9 ? 29.609 6.281 -3.736 1 42.41 9 ASN B CA 1
ATOM 863 C C . ASN B 1 9 ? 28.172 5.758 -3.68 1 42.41 9 ASN B C 1
ATOM 865 O O . ASN B 1 9 ? 27.766 4.965 -4.531 1 42.41 9 ASN B O 1
ATOM 869 N N . GLU B 1 10 ? 27.609 5.387 -2.588 1 49.5 10 GLU B N 1
ATOM 870 C CA . GLU B 1 10 ? 26.172 5.129 -2.545 1 49.5 10 GLU B CA 1
ATOM 871 C C . GLU B 1 10 ? 25.422 6.012 -3.535 1 49.5 10 GLU B C 1
ATOM 873 O O . GLU B 1 10 ? 25.281 7.219 -3.318 1 49.5 10 GLU B O 1
ATOM 878 N N . SER B 1 11 ? 25.703 5.836 -4.773 1 55.66 11 SER B N 1
ATOM 879 C CA . SER B 1 11 ? 25.125 6.625 -5.852 1 55.66 11 SER B CA 1
ATOM 880 C C . SER B 1 11 ? 23.656 6.965 -5.559 1 55.66 11 SER B C 1
ATOM 882 O O . SER B 1 11 ? 22.859 6.074 -5.27 1 55.66 11 SER B O 1
ATOM 884 N N . LYS B 1 12 ? 23.344 8.172 -5.137 1 70.25 12 LYS B N 1
ATOM 885 C CA . LYS B 1 12 ? 22.047 8.781 -4.887 1 70.25 12 LYS B CA 1
ATOM 886 C C . LYS B 1 12 ? 21.094 8.547 -6.059 1 70.25 12 LYS B C 1
ATOM 888 O O . LYS B 1 12 ? 21.359 8.984 -7.176 1 70.25 12 LYS B O 1
ATOM 893 N N . ILE B 1 13 ? 20.281 7.512 -6.098 1 84.25 13 ILE B N 1
ATOM 894 C CA . ILE B 1 13 ? 19.328 7.215 -7.148 1 84.25 13 ILE B CA 1
ATOM 895 C C . ILE B 1 13 ? 18.375 8.398 -7.34 1 84.25 13 ILE B C 1
ATOM 897 O O . ILE B 1 13 ? 17.797 8.898 -6.375 1 84.25 13 ILE B O 1
ATOM 901 N N . GLU B 1 14 ? 18.531 9.008 -8.508 1 88.44 14 GLU B N 1
ATOM 902 C CA . GLU B 1 14 ? 17.562 10.055 -8.844 1 88.44 14 GLU B CA 1
ATOM 903 C C . GLU B 1 14 ? 16.188 9.469 -9.109 1 88.44 14 GLU B C 1
ATOM 905 O O . GLU B 1 14 ? 16.031 8.57 -9.953 1 88.44 14 GLU B O 1
ATOM 910 N N . ILE B 1 15 ? 15.164 9.992 -8.438 1 93 15 ILE B N 1
ATOM 911 C CA . ILE B 1 15 ? 13.805 9.469 -8.547 1 93 15 ILE B CA 1
ATOM 912 C C . ILE B 1 15 ? 12.992 10.344 -9.5 1 93 15 ILE B C 1
ATOM 914 O O . ILE B 1 15 ? 12.93 11.562 -9.336 1 93 15 ILE B O 1
ATOM 918 N N . HIS B 1 16 ? 12.5 9.742 -10.555 1 94.62 16 HIS B N 1
ATOM 919 C CA . HIS B 1 16 ? 11.57 10.422 -11.438 1 94.62 16 HIS B CA 1
ATOM 920 C C . HIS B 1 16 ? 10.219 10.641 -10.766 1 94.62 16 HIS B C 1
ATOM 922 O O . HIS B 1 16 ? 9.617 9.688 -10.266 1 94.62 16 HIS B O 1
ATOM 928 N N . LEU B 1 17 ? 9.805 11.93 -10.828 1 94.38 17 LEU B N 1
ATOM 92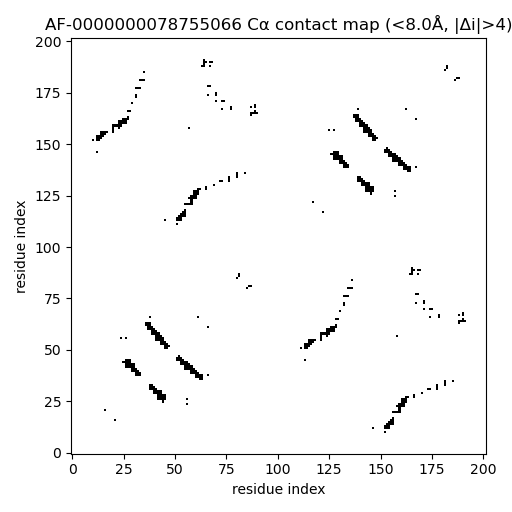9 C CA . LEU B 1 17 ? 8.547 12.312 -10.203 1 94.38 17 LEU B CA 1
ATOM 930 C C . LEU B 1 17 ? 7.559 12.836 -11.242 1 94.38 17 LEU B C 1
ATOM 932 O O . LEU B 1 17 ? 7.887 13.742 -12.016 1 94.38 17 LEU B O 1
ATOM 936 N N . ASP B 1 18 ? 6.488 12.266 -11.398 1 95.12 18 ASP B N 1
ATOM 937 C CA . ASP B 1 18 ? 5.387 12.766 -12.219 1 95.12 18 ASP B CA 1
ATOM 938 C C . ASP B 1 18 ? 4.457 13.664 -11.406 1 95.12 18 ASP B C 1
ATOM 940 O O . ASP B 1 18 ? 3.895 13.234 -10.398 1 95.12 18 ASP B O 1
ATOM 944 N N . PRO B 1 19 ? 4.258 14.891 -11.852 1 95.38 19 PRO B N 1
ATOM 945 C CA . PRO B 1 19 ? 3.424 15.828 -11.102 1 95.38 19 PRO B CA 1
ATOM 946 C C . PRO B 1 19 ? 2.02 15.289 -10.828 1 95.38 19 PRO B C 1
ATOM 948 O O . PRO B 1 19 ? 1.435 15.57 -9.781 1 95.38 19 PRO B O 1
ATOM 951 N N . GLU B 1 20 ? 1.454 14.578 -11.727 1 96.12 20 GLU B N 1
ATOM 952 C CA . GLU B 1 20 ? 0.12 14.016 -11.531 1 96.12 20 GLU B CA 1
ATOM 953 C C . GLU B 1 20 ? 0.116 12.969 -10.422 1 96.12 20 GLU B C 1
ATOM 955 O O . GLU B 1 20 ? -0.831 12.898 -9.641 1 96.12 20 GLU B O 1
ATOM 960 N N . ILE B 1 21 ? 1.189 12.242 -10.289 1 96.88 21 ILE B N 1
ATOM 961 C CA . ILE B 1 21 ? 1.298 11.211 -9.266 1 96.88 21 ILE B CA 1
ATOM 962 C C . ILE B 1 21 ? 1.56 11.859 -7.91 1 96.88 21 ILE B C 1
ATOM 964 O O . ILE B 1 21 ? 1.067 11.383 -6.883 1 96.88 21 ILE B O 1
ATOM 968 N N . LEU B 1 22 ? 2.244 12.93 -7.891 1 96.19 22 LEU B N 1
ATOM 969 C CA . LEU B 1 22 ? 2.619 13.625 -6.664 1 96.19 22 LEU B CA 1
ATOM 970 C C . LEU B 1 22 ? 1.384 14.133 -5.93 1 96.19 22 LEU B C 1
ATOM 972 O O . LEU B 1 22 ? 1.417 14.328 -4.711 1 96.19 22 LEU B O 1
ATOM 976 N N . LYS B 1 23 ? 0.367 14.352 -6.676 1 96.88 23 LYS B N 1
ATOM 977 C CA . LYS B 1 23 ? -0.875 14.828 -6.074 1 96.88 23 LYS B CA 1
ATOM 978 C C . LYS B 1 23 ? -1.463 13.781 -5.129 1 96.88 23 LYS B C 1
ATOM 980 O O . LYS B 1 23 ? -2.172 14.117 -4.18 1 96.88 23 LYS B O 1
ATOM 985 N N . GLY B 1 24 ? -1.145 12.539 -5.434 1 98.19 24 GLY B N 1
ATOM 986 C CA . GLY B 1 24 ? -1.636 11.438 -4.621 1 98.19 24 GLY B CA 1
ATOM 987 C C . GLY B 1 24 ? -3.076 11.07 -4.926 1 98.19 24 GLY B C 1
ATOM 988 O O . GLY B 1 24 ? -3.799 11.836 -5.559 1 98.19 24 GLY B O 1
ATOM 989 N N . THR B 1 25 ? -3.402 9.945 -4.559 1 98.5 25 THR B N 1
ATOM 990 C CA . THR B 1 25 ? -4.766 9.453 -4.684 1 98.5 25 THR B CA 1
ATOM 991 C C . THR B 1 25 ? -5.266 8.906 -3.348 1 98.5 25 THR B C 1
ATOM 993 O O . THR B 1 25 ? -4.559 8.156 -2.674 1 98.5 25 THR B O 1
ATOM 996 N N . PHE B 1 26 ? -6.422 9.32 -2.984 1 98.56 26 PHE B N 1
ATOM 997 C CA . PHE B 1 26 ? -7.02 8.906 -1.722 1 98.56 26 PHE B CA 1
ATOM 998 C C . PHE B 1 26 ? -7.656 7.527 -1.855 1 98.56 26 PHE B C 1
ATOM 1000 O O . PHE B 1 26 ? -8.312 7.234 -2.857 1 98.56 26 PHE B O 1
ATOM 1007 N N . ALA B 1 27 ? -7.426 6.711 -0.884 1 98.44 27 ALA B N 1
ATOM 1008 C CA . ALA B 1 27 ? -8.117 5.43 -0.753 1 98.44 27 ALA B CA 1
ATOM 1009 C C . ALA B 1 27 ? -8.633 5.23 0.669 1 98.44 27 ALA B C 1
ATOM 1011 O O . ALA B 1 27 ? -8 5.664 1.634 1 98.44 27 ALA B O 1
ATOM 1012 N N . ASN B 1 28 ? -9.812 4.512 0.764 1 97.38 28 ASN B N 1
ATOM 1013 C CA . ASN B 1 28 ? -10.352 4.262 2.098 1 97.38 28 ASN B CA 1
ATOM 1014 C C . ASN B 1 28 ? -10.656 2.783 2.311 1 97.38 28 ASN B C 1
ATOM 1016 O O . ASN B 1 28 ? -11.117 2.389 3.383 1 97.38 28 ASN B O 1
ATOM 1020 N N . VAL B 1 29 ? -10.398 1.944 1.376 1 96.69 29 VAL B N 1
ATOM 1021 C CA . VAL B 1 29 ? -10.508 0.491 1.451 1 96.69 29 VAL B CA 1
ATOM 1022 C C . VAL B 1 29 ? -9.328 -0.154 0.738 1 96.69 29 VAL B C 1
ATOM 1024 O O . VAL B 1 29 ? -8.867 0.346 -0.29 1 96.69 29 VAL B O 1
ATOM 1027 N N . THR B 1 30 ? -8.828 -1.255 1.302 1 98.38 30 THR B N 1
ATOM 1028 C CA . THR B 1 30 ? -7.773 -2.008 0.626 1 98.38 30 THR B CA 1
ATOM 1029 C C . THR B 1 30 ? -8.078 -3.502 0.654 1 98.38 30 THR B C 1
ATOM 1031 O O . THR B 1 30 ? -8.32 -4.074 1.72 1 98.38 30 THR B O 1
ATOM 1034 N N . ASN B 1 31 ? -8.016 -4.055 -0.5 1 97.81 31 ASN B N 1
ATOM 1035 C CA . ASN B 1 31 ? -8.094 -5.508 -0.612 1 97.81 31 ASN B CA 1
ATOM 1036 C C . ASN B 1 31 ? -6.727 -6.117 -0.91 1 97.81 31 ASN B C 1
ATOM 1038 O O . ASN B 1 31 ? -6.02 -5.656 -1.808 1 97.81 31 ASN B O 1
ATOM 1042 N N . ILE B 1 32 ? -6.43 -7.172 -0.198 1 98.62 32 ILE B N 1
ATOM 1043 C CA . ILE B 1 32 ? -5.12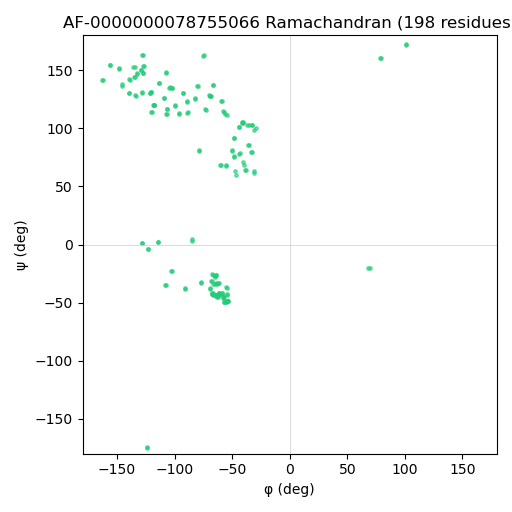1 -7.797 -0.367 1 98.62 32 ILE B CA 1
ATOM 1044 C C . ILE B 1 32 ? -5.297 -9.25 -0.794 1 98.62 32 ILE B C 1
ATOM 1046 O O . ILE B 1 32 ? -6.086 -9.992 -0.199 1 98.62 32 ILE B O 1
ATOM 1050 N N . GLY B 1 33 ? -4.605 -9.602 -1.822 1 97.75 33 GLY B N 1
ATOM 1051 C CA . GLY B 1 33 ? -4.469 -10.984 -2.258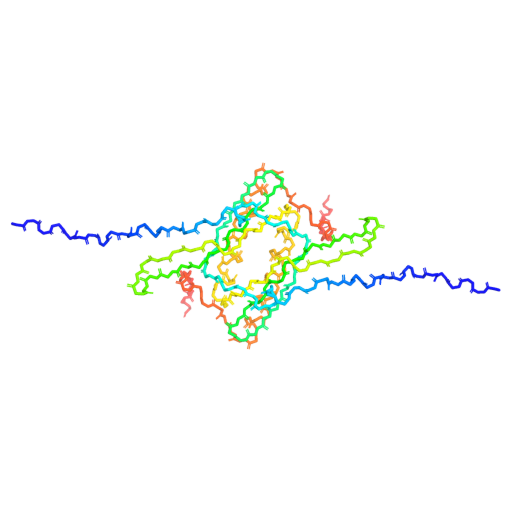 1 97.75 33 GLY B CA 1
ATOM 1052 C C . GLY B 1 33 ? -3.027 -11.414 -2.445 1 97.75 33 GLY B C 1
ATOM 1053 O O . GLY B 1 33 ? -2.123 -10.578 -2.463 1 97.75 33 GLY B O 1
ATOM 1054 N N . HIS B 1 34 ? -2.873 -12.766 -2.484 1 97.69 34 HIS B N 1
ATOM 1055 C CA . HIS B 1 34 ? -1.505 -13.227 -2.686 1 97.69 34 HIS B CA 1
ATOM 1056 C C . HIS B 1 34 ? -1.475 -14.539 -3.471 1 97.69 34 HIS B C 1
ATOM 1058 O O . HIS B 1 34 ? -2.453 -15.289 -3.471 1 97.69 34 HIS B O 1
ATOM 1064 N N . ALA B 1 35 ? -0.448 -14.766 -4.184 1 96.44 35 ALA B N 1
ATOM 1065 C CA . ALA B 1 35 ? 0.016 -16.016 -4.766 1 96.44 35 ALA B CA 1
ATOM 1066 C C . ALA B 1 35 ? 1.444 -16.328 -4.328 1 96.44 35 ALA B C 1
ATOM 1068 O O . ALA B 1 35 ? 2.01 -15.633 -3.486 1 96.44 35 ALA B O 1
ATOM 1069 N N . LYS B 1 36 ? 1.999 -17.359 -4.848 1 96.81 36 LYS B N 1
ATOM 1070 C CA . LYS B 1 36 ? 3.307 -17.812 -4.383 1 96.81 36 LYS B CA 1
ATOM 1071 C C . LYS B 1 36 ? 4.371 -16.75 -4.613 1 96.81 36 LYS B C 1
ATOM 1073 O O . LYS B 1 36 ? 5.277 -16.578 -3.795 1 96.81 36 LYS B O 1
ATOM 1078 N N . GLU B 1 37 ? 4.188 -15.992 -5.715 1 96.56 37 GLU B N 1
ATOM 1079 C CA . GLU B 1 37 ? 5.309 -15.133 -6.094 1 96.56 37 GLU B CA 1
ATOM 1080 C C . GLU B 1 37 ? 4.941 -13.656 -5.957 1 96.56 37 GLU B C 1
ATOM 1082 O O . GLU B 1 37 ? 5.754 -12.773 -6.254 1 96.56 37 GLU B O 1
ATOM 1087 N N . GLU B 1 38 ? 3.703 -13.422 -5.484 1 97.94 38 GLU B N 1
ATOM 1088 C CA . GLU B 1 38 ? 3.32 -12.008 -5.512 1 97.94 38 GLU B CA 1
ATOM 1089 C C . GLU B 1 38 ? 2.23 -11.711 -4.484 1 97.94 38 GLU B C 1
ATOM 1091 O O . GLU B 1 38 ? 1.504 -12.617 -4.066 1 97.94 38 GLU B O 1
ATOM 1096 N N . PHE B 1 39 ? 2.195 -10.492 -4.078 1 98.75 39 PHE B N 1
ATOM 1097 C CA . PHE B 1 39 ? 1.091 -9.867 -3.365 1 98.75 39 PHE B CA 1
ATOM 1098 C C . PHE B 1 39 ? 0.444 -8.781 -4.219 1 98.75 39 PHE B C 1
ATOM 1100 O O . PHE B 1 39 ? 1.139 -8.016 -4.891 1 98.75 39 PHE B O 1
ATOM 1107 N N . ILE B 1 40 ? -0.867 -8.742 -4.16 1 98.75 40 ILE B N 1
ATOM 1108 C CA . ILE B 1 40 ? -1.626 -7.723 -4.875 1 98.75 40 ILE B CA 1
ATOM 1109 C C . ILE B 1 40 ? -2.416 -6.875 -3.879 1 98.75 40 ILE B C 1
ATOM 1111 O O . ILE B 1 40 ? -3.188 -7.41 -3.076 1 98.75 40 ILE B O 1
ATOM 1115 N N . LEU B 1 41 ? -2.158 -5.59 -3.861 1 98.88 41 LEU B N 1
ATOM 1116 C CA . LEU B 1 41 ? -2.914 -4.633 -3.061 1 98.88 41 LEU B CA 1
ATOM 1117 C C . LEU B 1 41 ? -3.82 -3.781 -3.943 1 98.88 41 LEU B C 1
ATOM 1119 O O . LEU B 1 41 ? -3.336 -2.967 -4.73 1 98.88 41 LEU B O 1
ATOM 1123 N N . ASP B 1 42 ? -5.078 -3.945 -3.826 1 98.75 42 ASP B N 1
ATOM 1124 C CA . ASP B 1 42 ? -6.074 -3.127 -4.508 1 98.75 42 ASP B CA 1
ATOM 1125 C C . ASP B 1 42 ? -6.574 -2.002 -3.605 1 98.75 42 ASP B C 1
ATOM 1127 O O . ASP B 1 42 ? -7.254 -2.256 -2.607 1 98.75 42 ASP B O 1
ATOM 1131 N N . TYR B 1 43 ? -6.246 -0.789 -3.98 1 98.81 43 TYR B N 1
ATOM 1132 C CA . TYR B 1 43 ? -6.73 0.381 -3.254 1 98.81 43 TYR B CA 1
ATOM 1133 C C . TYR B 1 43 ? -8.023 0.909 -3.867 1 98.81 43 TYR B C 1
ATOM 1135 O O . TYR B 1 43 ? -8.086 1.161 -5.074 1 98.81 43 TYR B O 1
ATOM 1143 N N . LEU B 1 44 ? -8.992 1.124 -2.998 1 98.44 44 LEU B N 1
ATOM 1144 C CA . LEU B 1 44 ? -10.305 1.526 -3.48 1 98.44 44 LEU B CA 1
ATOM 1145 C C . LEU B 1 44 ? -10.781 2.795 -2.777 1 98.44 44 LEU B C 1
ATOM 1147 O O . LEU B 1 44 ? -10.398 3.055 -1.634 1 98.44 44 LEU B O 1
ATOM 1151 N N . PHE B 1 45 ? -11.523 3.535 -3.547 1 98.06 45 PHE B N 1
ATOM 1152 C CA . PHE B 1 45 ? -12.352 4.594 -2.984 1 98.06 45 PHE B CA 1
ATOM 1153 C C . PHE B 1 45 ? -13.828 4.203 -3.012 1 98.06 45 PHE B C 1
ATOM 1155 O O . PHE B 1 45 ? -14.391 3.963 -4.082 1 98.06 45 PHE B O 1
ATOM 1162 N N . ILE B 1 46 ? -14.43 4.086 -1.834 1 97.25 46 ILE B N 1
ATOM 1163 C CA . ILE B 1 46 ? -15.828 3.678 -1.72 1 97.25 46 ILE B CA 1
ATOM 1164 C C . ILE B 1 46 ? -16.625 4.773 -1.018 1 97.25 46 ILE B C 1
ATOM 1166 O O . ILE B 1 46 ? -16.172 5.348 -0.027 1 97.25 46 ILE B O 1
ATOM 1170 N N . GLN B 1 47 ? -17.688 5.066 -1.626 1 94.69 47 GLN B N 1
ATOM 1171 C CA . GLN B 1 47 ? -18.594 6.016 -0.982 1 94.69 47 GLN B CA 1
ATOM 1172 C C . GLN B 1 47 ? -20.016 5.469 -0.926 1 94.69 47 GLN B C 1
ATOM 1174 O O . GLN B 1 47 ? -20.375 4.582 -1.703 1 94.69 47 GLN B O 1
ATOM 1179 N N . GLN B 1 48 ? -20.719 5.848 0.016 1 93.56 48 GLN B N 1
ATOM 1180 C CA . GLN B 1 48 ? -22.094 5.406 0.195 1 93.56 48 GLN B CA 1
ATOM 1181 C C . GLN B 1 48 ? -23.078 6.531 -0.117 1 93.56 48 GLN B C 1
ATOM 1183 O O . GLN B 1 48 ? -24.219 6.277 -0.498 1 93.56 48 GLN B O 1
ATOM 1188 N N . HIS B 1 49 ? -22.719 7.691 0.193 1 90.31 49 HIS B N 1
ATOM 1189 C CA . HIS B 1 49 ? -23.547 8.867 -0.036 1 90.31 49 HIS B CA 1
ATOM 1190 C C . HIS B 1 49 ? -23 9.711 -1.183 1 90.31 49 HIS B C 1
ATOM 1192 O O . HIS B 1 49 ? -21.781 9.859 -1.328 1 90.31 49 HIS B O 1
ATOM 1198 N N . PRO B 1 50 ? -23.75 10.414 -1.987 1 89.56 50 PRO B N 1
ATOM 1199 C CA . PRO B 1 50 ? -25.219 10.367 -2.004 1 89.56 50 PRO B CA 1
ATOM 1200 C C . PRO B 1 50 ? -25.75 9.016 -2.48 1 89.56 50 PRO B C 1
ATOM 1202 O O . PRO B 1 50 ? -26.906 8.672 -2.189 1 89.56 50 PRO B O 1
ATOM 1205 N N . ALA B 1 51 ? -24.875 8.305 -3.334 1 89.5 51 ALA B N 1
ATOM 1206 C CA . ALA B 1 51 ? -25.188 6.945 -3.76 1 89.5 51 ALA B CA 1
ATOM 1207 C C . ALA B 1 51 ? -23.969 6.043 -3.646 1 89.5 51 ALA B C 1
ATOM 1209 O O . ALA B 1 51 ? -22.828 6.508 -3.764 1 89.5 51 ALA B O 1
ATOM 1210 N N . PRO B 1 52 ? -24.25 4.703 -3.443 1 91.44 52 PRO B N 1
ATOM 1211 C CA . PRO B 1 52 ? -23.125 3.773 -3.363 1 91.44 52 PRO B CA 1
ATOM 1212 C C . PRO B 1 52 ? -22.266 3.777 -4.625 1 91.44 52 PRO B C 1
ATOM 1214 O O . PRO B 1 52 ? -22.797 3.672 -5.734 1 91.44 52 PRO B O 1
ATOM 1217 N N . PHE B 1 53 ? -20.969 4.051 -4.398 1 93.81 53 PHE B N 1
ATOM 1218 C CA . PHE B 1 53 ? -20.016 4.113 -5.496 1 93.81 53 PHE B CA 1
ATOM 1219 C C . PHE B 1 53 ? -18.656 3.605 -5.051 1 93.81 53 PHE B C 1
ATOM 1221 O O . PHE B 1 53 ? -18.219 3.865 -3.924 1 93.81 53 PHE B O 1
ATOM 1228 N N . GLY B 1 54 ? -18.031 2.787 -5.992 1 96.69 54 GLY B N 1
ATOM 1229 C CA . GLY B 1 54 ? -16.688 2.299 -5.734 1 96.69 54 GLY B CA 1
ATOM 1230 C C . GLY B 1 54 ? -15.773 2.416 -6.938 1 96.69 54 GLY B C 1
ATOM 1231 O O . GLY B 1 54 ? -16.219 2.264 -8.078 1 96.69 54 GLY B O 1
ATOM 1232 N N . LYS B 1 55 ? -14.523 2.707 -6.691 1 97.75 55 LYS B N 1
ATOM 1233 C CA . LYS B 1 55 ? -13.523 2.812 -7.754 1 97.75 55 LYS B CA 1
ATOM 1234 C C . LYS B 1 55 ? -12.195 2.201 -7.324 1 97.75 55 LYS B C 1
ATOM 1236 O O . LYS B 1 55 ? -11.711 2.471 -6.223 1 97.75 55 LYS B O 1
ATOM 1241 N N . LEU B 1 56 ? -11.664 1.351 -8.18 1 98.5 56 LEU B N 1
ATOM 1242 C CA . LEU B 1 56 ? -10.273 0.945 -8.023 1 98.5 56 LEU B CA 1
ATOM 1243 C C . LEU B 1 56 ? -9.328 2.076 -8.422 1 98.5 56 LEU B C 1
ATOM 1245 O O . LEU B 1 56 ? -9.281 2.471 -9.586 1 98.5 56 LEU B O 1
ATOM 1249 N N . VAL B 1 57 ? -8.57 2.564 -7.492 1 98.12 57 VAL B N 1
ATOM 1250 C CA . VAL B 1 57 ? -7.793 3.762 -7.801 1 98.12 57 VAL B CA 1
ATOM 1251 C C . VAL B 1 57 ? -6.336 3.379 -8.055 1 98.12 57 VAL B C 1
ATOM 1253 O O . VAL B 1 57 ? -5.59 4.133 -8.68 1 98.12 57 VAL B O 1
ATOM 1256 N N . SER B 1 58 ? -5.949 2.225 -7.516 1 98.56 58 SER B N 1
ATOM 1257 C CA . SER B 1 58 ? -4.602 1.731 -7.781 1 98.56 58 SER B CA 1
ATOM 1258 C C . SER B 1 58 ? -4.484 0.247 -7.453 1 98.56 58 SER B C 1
ATOM 1260 O O . SER B 1 58 ? -5.07 -0.229 -6.48 1 98.56 58 SER B O 1
ATOM 1262 N N . ARG B 1 59 ? -3.715 -0.499 -8.305 1 98.81 59 ARG B N 1
ATOM 1263 C CA . ARG B 1 59 ? -3.328 -1.879 -8.023 1 98.81 59 ARG B CA 1
ATOM 1264 C C . ARG B 1 59 ? -1.811 -2.023 -7.977 1 98.81 59 ARG B C 1
ATOM 1266 O O . ARG B 1 59 ? -1.126 -1.778 -8.969 1 98.81 59 ARG B O 1
ATOM 1273 N N . MET B 1 60 ? -1.343 -2.334 -6.797 1 98.88 60 MET B N 1
ATOM 1274 C CA . MET B 1 60 ? 0.095 -2.492 -6.598 1 98.88 60 MET B CA 1
ATOM 1275 C C . MET B 1 60 ? 0.478 -3.967 -6.543 1 98.88 60 MET B C 1
ATOM 1277 O O . MET B 1 60 ? -0.191 -4.762 -5.887 1 98.88 60 MET B O 1
ATOM 1281 N N . ILE B 1 61 ? 1.524 -4.316 -7.242 1 98.88 61 ILE B N 1
ATOM 1282 C CA . ILE B 1 61 ? 2.08 -5.668 -7.223 1 98.88 61 ILE B CA 1
ATOM 1283 C C . ILE B 1 61 ? 3.418 -5.66 -6.488 1 98.88 61 ILE B C 1
ATOM 1285 O O . ILE B 1 61 ? 4.332 -4.914 -6.852 1 98.88 61 ILE B O 1
ATOM 1289 N N . LEU B 1 62 ? 3.527 -6.512 -5.492 1 98.69 62 LEU B N 1
ATOM 1290 C CA . LEU B 1 62 ? 4.727 -6.621 -4.672 1 98.69 62 LEU B CA 1
ATOM 1291 C C . LEU B 1 62 ? 5.223 -8.062 -4.617 1 98.69 62 LEU B C 1
ATOM 1293 O O . LEU B 1 62 ? 4.426 -9 -4.723 1 98.69 62 LEU B O 1
ATOM 1297 N N . THR B 1 63 ? 6.508 -8.227 -4.406 1 98 63 THR B N 1
ATOM 1298 C CA . THR B 1 63 ? 7.012 -9.531 -4.008 1 98 63 THR B CA 1
ATOM 1299 C C . THR B 1 63 ? 6.68 -9.82 -2.547 1 98 63 THR B C 1
ATOM 1301 O O . THR B 1 63 ? 6.383 -8.898 -1.78 1 98 63 THR B O 1
ATOM 1304 N N . PRO B 1 64 ? 6.762 -11.055 -2.176 1 98.19 64 PRO B N 1
ATOM 1305 C CA . PRO B 1 64 ? 6.555 -11.367 -0.76 1 98.19 64 PRO B CA 1
ATOM 1306 C C . PRO B 1 64 ? 7.547 -10.656 0.155 1 98.19 64 PRO B C 1
ATOM 1308 O O . PRO B 1 64 ? 7.16 -10.141 1.207 1 98.19 64 PRO B O 1
ATOM 1311 N N . GLY B 1 65 ? 8.766 -10.625 -0.265 1 97.5 65 GLY B N 1
ATOM 1312 C CA . GLY B 1 65 ? 9.766 -9.898 0.5 1 97.5 65 GLY B CA 1
ATOM 1313 C C . GLY B 1 65 ? 9.414 -8.43 0.689 1 97.5 65 GLY B C 1
ATOM 1314 O O . GLY B 1 65 ? 9.539 -7.898 1.793 1 97.5 65 GLY B O 1
ATOM 1315 N N . HIS B 1 66 ? 8.992 -7.84 -0.342 1 97.81 66 HIS B N 1
ATOM 1316 C CA . HIS B 1 66 ? 8.617 -6.434 -0.254 1 97.81 66 HIS B CA 1
ATOM 1317 C C . HIS B 1 66 ? 7.367 -6.246 0.604 1 97.81 66 HIS B C 1
ATOM 1319 O O . HIS B 1 66 ? 7.281 -5.301 1.39 1 97.81 66 HIS B O 1
ATOM 1325 N N . ALA B 1 67 ? 6.414 -7.074 0.43 1 98.5 67 ALA B N 1
ATOM 1326 C CA . ALA B 1 67 ? 5.211 -7.004 1.252 1 98.5 67 ALA B CA 1
ATOM 1327 C C . ALA B 1 67 ? 5.555 -7.043 2.738 1 98.5 67 ALA B C 1
ATOM 1329 O O . ALA B 1 67 ? 4.988 -6.289 3.533 1 98.5 67 ALA B O 1
ATOM 1330 N N . LYS B 1 68 ? 6.441 -7.906 3.053 1 98.19 68 LYS B N 1
ATOM 1331 C CA . LYS B 1 68 ? 6.852 -8.016 4.449 1 98.19 68 LYS B CA 1
ATOM 1332 C C . LYS B 1 68 ? 7.578 -6.754 4.91 1 98.19 68 LYS B C 1
ATOM 1334 O O . LYS B 1 68 ? 7.371 -6.285 6.031 1 98.19 68 LYS B O 1
ATOM 1339 N N . ARG B 1 69 ? 8.398 -6.254 4.117 1 97.75 69 ARG B N 1
ATOM 1340 C CA . ARG B 1 69 ? 9.062 -5 4.453 1 97.75 69 ARG B CA 1
ATOM 1341 C C . ARG B 1 69 ? 8.055 -3.869 4.613 1 97.75 69 ARG B C 1
ATOM 1343 O O . ARG B 1 69 ? 8.211 -3.01 5.484 1 97.75 69 ARG B O 1
ATOM 1350 N N . LEU B 1 70 ? 7.078 -3.826 3.725 1 98.25 70 LEU B N 1
ATOM 1351 C CA . LEU B 1 70 ? 6.012 -2.84 3.848 1 98.25 70 LEU B CA 1
ATOM 1352 C C . LEU B 1 70 ? 5.305 -2.971 5.191 1 98.25 70 LEU B C 1
ATOM 1354 O O . LEU B 1 70 ? 5.035 -1.968 5.855 1 98.25 70 LEU B O 1
ATOM 1358 N N . LEU B 1 71 ? 4.984 -4.188 5.555 1 98.38 71 LEU B N 1
ATOM 1359 C CA . LEU B 1 71 ? 4.363 -4.453 6.848 1 98.38 71 LEU B CA 1
ATOM 1360 C C . LEU B 1 71 ? 5.191 -3.857 7.98 1 98.3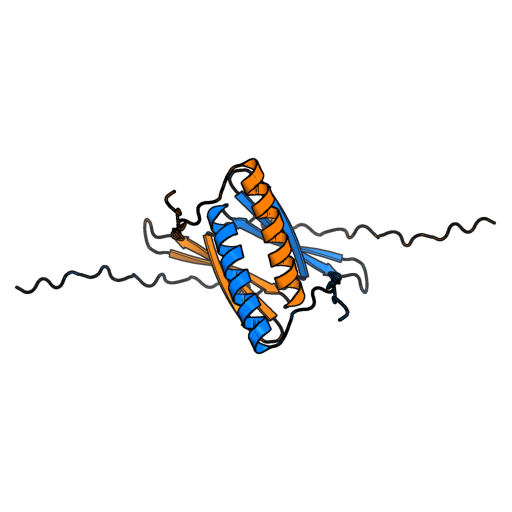8 71 LEU B C 1
ATOM 1362 O O . LEU B 1 71 ? 4.656 -3.162 8.852 1 98.38 71 LEU B O 1
ATOM 1366 N N . GLN B 1 72 ? 6.449 -4.121 7.945 1 97.75 72 GLN B N 1
ATOM 1367 C CA . GLN B 1 72 ? 7.344 -3.658 9 1 97.75 72 GLN B CA 1
ATOM 1368 C C . GLN B 1 72 ? 7.406 -2.135 9.039 1 97.75 72 GLN B C 1
ATOM 1370 O O . GLN B 1 72 ? 7.375 -1.535 10.117 1 97.75 72 GLN B O 1
ATOM 1375 N N . ALA B 1 73 ? 7.496 -1.573 7.891 1 97.69 73 ALA B N 1
ATOM 1376 C CA . ALA B 1 73 ? 7.531 -0.116 7.805 1 97.69 73 ALA B CA 1
ATOM 1377 C C . ALA B 1 73 ? 6.238 0.496 8.328 1 97.69 73 ALA B C 1
ATOM 1379 O O . ALA B 1 73 ? 6.262 1.492 9.055 1 97.69 73 ALA B O 1
ATOM 1380 N N . LEU B 1 74 ? 5.125 -0.055 7.938 1 98.25 74 LEU B N 1
ATOM 1381 C CA . LEU B 1 74 ? 3.82 0.431 8.375 1 98.25 74 LEU B CA 1
ATOM 1382 C C . LEU B 1 74 ? 3.672 0.299 9.883 1 98.25 74 LEU B C 1
ATOM 1384 O O . LEU B 1 74 ? 3.16 1.207 10.547 1 98.25 74 LEU B O 1
ATOM 1388 N N . GLN B 1 75 ? 4.102 -0.782 10.398 1 98.19 75 GLN B N 1
ATOM 1389 C CA . GLN B 1 75 ? 4.07 -1.001 11.844 1 98.19 75 GLN B CA 1
ATOM 1390 C C . GLN B 1 75 ? 4.84 0.089 12.578 1 98.19 75 GLN B C 1
ATOM 1392 O O . GLN B 1 75 ? 4.348 0.653 13.555 1 98.19 75 GLN B O 1
ATOM 1397 N N . GLU B 1 76 ? 6.016 0.329 12.125 1 98.06 76 GLU B N 1
ATOM 1398 C CA . GLU B 1 76 ? 6.867 1.334 12.75 1 98.06 76 GLU B CA 1
ATOM 1399 C C . GLU B 1 76 ? 6.234 2.721 12.672 1 98.06 76 GLU B C 1
ATOM 1401 O O . GLU B 1 76 ? 6.25 3.471 13.656 1 98.06 76 GLU B O 1
ATOM 1406 N N . ASN B 1 77 ? 5.684 3.061 11.539 1 98.06 77 ASN B N 1
ATOM 1407 C CA . ASN B 1 77 ? 5.09 4.379 11.359 1 98.06 77 ASN B CA 1
ATOM 1408 C C . ASN B 1 77 ? 3.816 4.543 12.18 1 98.06 77 ASN B C 1
ATOM 1410 O O . ASN B 1 77 ? 3.553 5.617 12.719 1 98.06 77 ASN B O 1
ATOM 1414 N N . ILE B 1 78 ? 3.051 3.539 12.281 1 98.12 78 ILE B N 1
ATOM 1415 C CA . ILE B 1 78 ? 1.841 3.588 13.094 1 98.12 78 ILE B CA 1
ATOM 1416 C C . ILE B 1 78 ? 2.213 3.736 14.562 1 98.12 78 ILE B C 1
ATOM 1418 O O . ILE B 1 78 ? 1.574 4.492 15.297 1 98.12 78 ILE B O 1
ATOM 1422 N N . ARG B 1 79 ? 3.203 2.979 15 1 98.06 79 ARG B N 1
ATOM 1423 C CA . ARG B 1 79 ? 3.688 3.123 16.375 1 98.06 79 ARG B CA 1
ATOM 1424 C C . ARG B 1 79 ? 4.074 4.57 16.672 1 98.06 79 ARG B C 1
ATOM 1426 O O . ARG B 1 79 ? 3.654 5.137 17.672 1 98.06 79 ARG B O 1
ATOM 1433 N N . ARG B 1 80 ? 4.82 5.16 15.82 1 98.12 80 ARG B N 1
ATOM 1434 C CA . ARG B 1 80 ? 5.258 6.543 15.992 1 98.12 80 ARG B CA 1
ATOM 1435 C C . ARG B 1 80 ? 4.066 7.496 15.977 1 98.12 80 ARG B C 1
ATOM 1437 O O . ARG B 1 80 ? 4.02 8.453 16.75 1 98.12 80 ARG B O 1
ATOM 1444 N N . TYR B 1 81 ? 3.193 7.312 15.094 1 98.31 81 TYR B N 1
ATOM 1445 C CA . TYR B 1 81 ? 1.983 8.125 15.016 1 98.31 81 TYR B CA 1
ATOM 1446 C C . TYR B 1 81 ? 1.221 8.094 16.328 1 98.31 81 TYR B C 1
ATOM 1448 O O . TYR B 1 81 ? 0.839 9.141 16.859 1 98.31 81 TYR B O 1
ATOM 1456 N N . GLU B 1 82 ? 1.038 6.867 16.797 1 98.12 82 GLU B N 1
ATOM 1457 C CA . GLU B 1 82 ? 0.241 6.695 18.016 1 98.12 82 GLU B CA 1
ATOM 1458 C C . GLU B 1 82 ? 0.953 7.273 19.234 1 98.12 82 GLU B C 1
ATOM 1460 O O . GLU B 1 82 ? 0.306 7.754 20.172 1 98.12 82 GLU B O 1
ATOM 1465 N N . GLU B 1 83 ? 2.26 7.25 19.25 1 97.94 83 GLU B N 1
ATOM 1466 C CA . GLU B 1 83 ? 3.037 7.891 20.297 1 97.94 83 GLU B CA 1
ATOM 1467 C C . GLU B 1 83 ? 2.828 9.398 20.297 1 97.94 83 GLU B C 1
ATOM 1469 O O . GLU B 1 83 ? 2.799 10.031 21.359 1 97.94 83 GLU B O 1
ATOM 1474 N N . GLN B 1 84 ? 2.652 9.891 19.156 1 97.5 84 GLN B N 1
ATOM 1475 C CA . GLN B 1 84 ? 2.588 11.336 19 1 97.5 84 GLN B CA 1
ATOM 1476 C C . GLN B 1 84 ? 1.153 11.844 19.125 1 97.5 84 GLN B C 1
ATOM 1478 O O . GLN B 1 84 ? 0.914 12.914 19.688 1 97.5 84 GLN B O 1
ATOM 1483 N N . PHE B 1 85 ? 0.209 11.156 18.641 1 97.06 85 PHE B N 1
ATOM 1484 C CA . PHE B 1 85 ? -1.128 11.719 18.484 1 97.06 85 PHE B CA 1
ATOM 1485 C C . PHE B 1 85 ? -2.16 10.875 19.219 1 97.06 85 PHE B C 1
ATOM 1487 O O . PHE B 1 85 ? -3.338 11.227 19.266 1 97.06 85 PHE B O 1
ATOM 1494 N N . GLY B 1 86 ? -1.768 9.711 19.828 1 96.25 86 GLY B N 1
ATOM 1495 C CA . GLY B 1 86 ? -2.691 8.828 20.516 1 96.25 86 GLY B CA 1
ATOM 1496 C C . GLY B 1 86 ? -3.09 7.617 19.703 1 96.25 86 GLY B C 1
ATOM 1497 O O . GLY B 1 86 ? -2.834 7.566 18.484 1 96.25 86 GLY B O 1
ATOM 1498 N N . THR B 1 87 ? -3.764 6.695 20.281 1 96.44 87 THR B N 1
ATOM 1499 C CA . THR B 1 87 ? -4.137 5.422 19.672 1 96.44 87 THR B CA 1
ATOM 1500 C C . THR B 1 87 ? -5.129 5.641 18.531 1 96.44 87 THR B C 1
ATOM 1502 O O . THR B 1 87 ? -6.051 6.449 18.656 1 96.44 87 THR B O 1
ATOM 1505 N N . ILE B 1 88 ? -4.859 4.91 17.469 1 95.25 88 ILE B N 1
ATOM 1506 C CA . ILE B 1 88 ? -5.75 4.977 16.312 1 95.25 88 ILE B CA 1
ATOM 1507 C C . ILE B 1 88 ? -6.953 4.062 16.547 1 95.25 88 ILE B C 1
ATOM 1509 O O . ILE B 1 88 ? -6.793 2.883 16.859 1 95.25 88 ILE B O 1
ATOM 1513 N N . ASP B 1 89 ? -8.078 4.637 16.422 1 88.88 89 ASP B N 1
ATOM 1514 C CA . ASP B 1 89 ? -9.305 3.855 16.516 1 88.88 89 ASP B CA 1
ATOM 1515 C C . ASP B 1 89 ? -9.719 3.32 15.141 1 88.88 89 ASP B C 1
ATOM 1517 O O . ASP B 1 89 ? -9.969 4.098 14.219 1 88.88 89 ASP B O 1
ATOM 1521 N N . THR B 1 90 ? -9.695 1.987 14.883 1 85.5 90 THR B N 1
ATOM 1522 C CA . THR B 1 90 ? -10.055 1.413 13.594 1 85.5 90 THR B CA 1
ATOM 1523 C C . THR B 1 90 ? -11.562 1.215 13.492 1 85.5 90 THR B C 1
ATOM 1525 O O . THR B 1 90 ? -12.086 0.957 12.406 1 85.5 90 THR B O 1
ATOM 1528 N N . GLY B 1 91 ? -12.164 1.718 14.586 1 71.31 91 GLY B N 1
ATOM 1529 C CA . GLY B 1 91 ? -13.594 1.478 14.672 1 71.31 91 GLY B CA 1
ATOM 1530 C C . GLY B 1 91 ? -13.945 0.017 14.891 1 71.31 91 GLY B C 1
ATOM 1531 O O . GLY B 1 91 ? -15.117 -0.329 15.062 1 71.31 91 GLY B O 1
ATOM 1532 N N . VAL B 1 92 ? -12.914 -0.833 14.531 1 60.03 92 VAL B N 1
ATOM 1533 C CA . VAL B 1 92 ? -13.18 -2.238 14.828 1 60.03 92 VAL B CA 1
ATOM 1534 C C . VAL B 1 92 ? -12.945 -2.51 16.312 1 60.03 92 VAL B C 1
ATOM 1536 O O . VAL B 1 92 ? -11.875 -2.221 16.844 1 60.03 92 VAL B O 1
ATOM 1539 N N . SER B 1 93 ? -13.844 -2.203 17.078 1 45.81 93 SER B N 1
ATOM 1540 C CA . SER B 1 93 ? -13.836 -2.344 18.531 1 45.81 93 SER B CA 1
ATOM 1541 C C . SER B 1 93 ? -13.188 -3.656 18.969 1 45.81 93 SER B C 1
ATOM 1543 O O . SER B 1 93 ? -13.703 -4.734 18.656 1 45.81 93 SER B O 1
ATOM 1545 N N . VAL B 1 94 ? -11.906 -3.826 18.797 1 43.12 94 VAL B N 1
ATOM 1546 C CA . VAL B 1 94 ? -11.477 -5.035 19.5 1 43.12 94 VAL B CA 1
ATOM 1547 C C . VAL B 1 94 ? -11.836 -4.926 20.984 1 43.12 94 VAL B C 1
ATOM 1549 O O . VAL B 1 94 ? -11.531 -3.92 21.625 1 43.12 94 VAL B O 1
ATOM 1552 N N . PRO B 1 95 ? -12.672 -5.742 21.328 1 38.66 95 PRO B N 1
ATOM 1553 C CA . PRO B 1 95 ? -13.055 -5.734 22.75 1 38.66 95 PRO B CA 1
ATOM 1554 C C . PRO B 1 95 ? -11.844 -5.719 23.688 1 38.66 95 PRO B C 1
ATOM 1556 O O . PRO B 1 95 ? -10.953 -6.566 23.562 1 38.66 95 PRO B O 1
ATOM 1559 N N . THR B 1 96 ? -11.297 -4.574 23.75 1 40.06 96 THR B N 1
ATOM 1560 C CA . THR B 1 96 ? -10.258 -4.496 24.766 1 40.06 96 THR B CA 1
ATOM 1561 C C . THR B 1 96 ? -10.711 -5.156 26.062 1 40.06 96 THR B C 1
ATOM 1563 O O . THR B 1 96 ? -11.82 -4.902 26.531 1 40.06 96 THR B O 1
ATOM 1566 N N . ASN B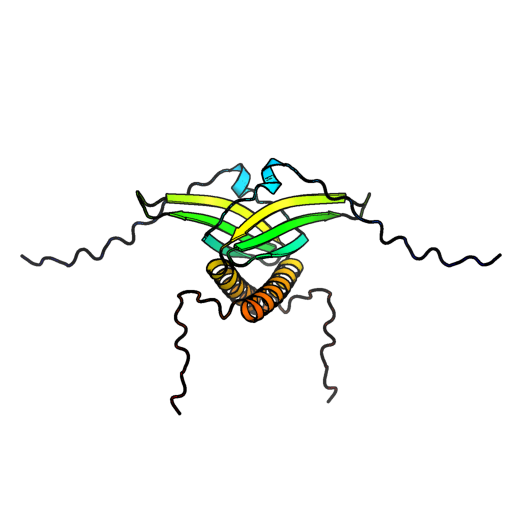 1 97 ? -10.219 -6.348 26.219 1 39.84 97 ASN B N 1
ATOM 1567 C CA . ASN B 1 97 ? -10.414 -6.934 27.531 1 39.84 97 ASN B CA 1
ATOM 1568 C C . ASN B 1 97 ? -10.047 -5.953 28.641 1 39.84 97 ASN B C 1
ATOM 1570 O O . ASN B 1 97 ? -8.875 -5.621 28.828 1 39.84 97 ASN B O 1
ATOM 1574 N N . ARG B 1 98 ? -10.727 -4.879 28.734 1 36.69 98 ARG B N 1
ATOM 1575 C CA . ARG B 1 98 ? -10.586 -4.148 30 1 36.69 98 ARG B CA 1
ATOM 1576 C C . ARG B 1 98 ? -10.625 -5.098 31.188 1 36.69 98 ARG B C 1
ATOM 1578 O O . ARG B 1 98 ? -11.648 -5.742 31.438 1 36.69 98 ARG B O 1
ATOM 1585 N N . THR B 1 99 ? -9.516 -5.75 31.422 1 34.47 99 THR B N 1
ATOM 1586 C CA . THR B 1 99 ? -9.492 -6.379 32.75 1 34.47 99 THR B CA 1
ATOM 1587 C C . THR B 1 99 ? -9.875 -5.379 33.844 1 34.47 99 THR B C 1
ATOM 1589 O O . THR B 1 99 ? -9.227 -4.34 33.969 1 34.47 99 THR B O 1
ATOM 1592 N N . LEU B 1 100 ? -11.125 -5.18 33.969 1 34.81 100 LEU B N 1
ATOM 1593 C CA . LEU B 1 100 ? -11.672 -4.578 35.188 1 34.81 100 LEU B CA 1
ATOM 1594 C C . LEU B 1 100 ? -10.898 -5.027 36.406 1 34.81 100 LEU B C 1
ATOM 1596 O O . LEU B 1 100 ? -10.781 -6.227 36.688 1 34.81 100 LEU B O 1
ATOM 1600 N N . GLN B 1 101 ? -9.734 -4.289 36.719 1 27.64 101 GLN B N 1
ATOM 1601 C CA . GLN B 1 101 ? -9.43 -4.395 38.125 1 27.64 101 GLN B CA 1
ATOM 1602 C C . GLN B 1 101 ? -10.383 -3.543 38.969 1 27.64 101 GLN B C 1
ATOM 1604 O O . GLN B 1 101 ? -10.703 -2.41 38.594 1 27.64 101 GLN B O 1
#

pLDDT: mean 84.53, std 22.83, range [27.64, 98.88]

Foldseek 3Di:
DCPPPPPPPPPPDDDDDDPVCVVPDDFDDWDWDDDPFWIKIFGKHFDPPPHTDMDGPDIDIDGPVVVVVVVVVVVVVQVVVCVVPNHDCPVPCPVPPPVPD/DCPPPPPPPPPPDDDDDDPVCVVPDDFDDWDWDDDPFWIKIFGKHFDPPPHTDMDGPDIDIDGPVVVVVVVVVVVVVQVVVCVVPNHDCPVPCPVPPPPPD

Nearest PDB structures (foldseek):
  4ep5-assembly1_A-2  TM=5.047E-01  e=9.059E-01  Thermus thermophilus HB8
  4bhm-assembly1_F  TM=5.327E-01  e=9.631E-01  Pyricularia oryzae
  4ep4-assembly1_B  TM=4.826E-01  e=1.775E+00  Thermus thermophilus HB8
  6e8d-assembly1_C  TM=3.663E-01  e=6.820E+00  Bacillus subtilis
  4ep5-assembly1_A-2  TM=5.046E-01  e=9.115E-01  Thermus thermophilus HB8

Solvent-accessible surface area (backbone atoms only — not comparable to full-atom values): 11987 Å² total; per-residue (Å²): 134,85,76,67,77,75,66,77,71,78,71,78,62,60,65,46,78,48,74,78,46,71,69,43,43,70,35,71,44,75,49,78,50,73,59,97,71,31,31,39,41,38,30,21,37,71,42,60,71,97,52,66,36,28,33,60,76,42,31,39,35,26,39,56,38,42,50,52,48,49,48,54,51,49,52,52,50,49,51,53,46,27,74,71,75,43,82,73,66,64,78,64,74,64,78,67,77,68,73,79,124,134,85,76,67,76,75,65,77,70,80,70,79,63,59,64,45,78,48,74,78,46,71,71,43,43,73,34,70,44,75,47,76,50,73,59,97,73,31,31,38,41,38,31,21,36,70,41,60,71,98,55,66,36,28,33,60,76,42,30,40,35,25,39,56,37,42,49,52,48,48,48,52,51,48,52,52,51,50,51,53,46,28,74,73,75,44,82,74,66,64,76,66,74,64,79,66,77,70,73,79,124

Secondary structure (DSSP, 8-state):
-------------PEE--HHHHT-EE-SEEEEEE-SS-EEEEEEEEE-SSS-EEEEEEEEEE-HHHHHHHHHHHHHHHHHHHHHH-----S----------/-------------PEE--HHHHT-EE-SEEEEEE-SS-EEEEEEEEE-SSS-EEEEEEEEEE-HHHHHHHHHHHHHHHHHHHHHH-----S----------

Organism: Turneriella parva (strain ATCC BAA-1111 / DSM 21527 / NCTC 11395 / H) (NCBI:txid869212)

Sequence (202 aa):
MSTAPNIPNESKIEIHLDPEILKGTFANVTNIGHAKEEFILDYLFIQQHPAPFGKLVSRMILTPGHAKRLLQALQENIRRYEEQFGTIDTGVSVPTNRTLQMSTAPNIPNESKIEIHLDPEILKGTFANVTNIGHAKEEFILDYLFIQQHPAPFGKLVSRMILTPGHAKRLLQALQENIRRYEEQFGTIDTGVSVPTNRTLQ

Radius of gyration: 21.1 Å; Cα contacts (8 Å, |Δi|>4): 294; chains: 2; bounding box: 100×41×56 Å